Protein AF-A0A7J6NXA2-F1 (afdb_monomer)

Secondary structure (DSSP, 8-state):
--HHHHHHHHHHHHHHHHHHHHHHHHHHHS---EEEEEETTEEEEEETTSBHHHHHHHTT-----SSSSSSS-TTEEEETTEEEETTTPBP-TTEEEE---GGGGTHHHHTTSTT-TTS-----------------PPP---S------------TTSHHHHHHHHHHHHHHHTS------------HHHHHHHHHHHHHHHHHTTS--

Sequence (209 aa):
MSSSETAMRLRIALLKHPKRLALKAKLAATPPKMVSIQINNNKYEEPANQTILQVAHKHGVRIPHNCRAGICWACEANVNGKPTQTCYTPIEDGMYVVEKAREMMHWRQHTVTMVFDKLPSRGSRQHVRWLLQPVRYYWQKPGKEVIKPRWIVLYPNYHTQMGKALATWKKIRRRTPWDGYSERSVNRRDASRKWHAMIIAKGKQKSGG

pLDDT: mean 70.8, std 24.42, range [28.83, 97.75]

Nearest PDB structures (foldseek):
  4wz7-assembly1_A  TM=5.403E-01  e=9.758E-01  Yarrowia lipolytica
  4v3p-assembly1_SC  TM=2.946E-01  e=2.080E+00  Triticum aestivum
  4v6i-assembly1_AC  TM=3.377E-01  e=3.037E+00  Saccharomyces cerevisiae

Foldseek 3Di:
DDPLVVVLVVQLVPCLVVLVVVLQVVLVPQPFDWAWEAEQNDIDTGTQSDFQCVVCVVVVNDQDDDSLRPRLLSNWWQWPNRTDRRSRDTDDHPIYTYGDDDPCPVVSVPPSPVVPPPDDDDDDDDDDDDDDDDDDDDDDDPDDDDDDDDDDDDDPDPPPVVVVVVVVVVVVVVPDDPPDDDDDDPDVVVVVVVVVVVVVVVVVVVPPD

InterPro domains:
  IPR001041 2Fe-2S ferredoxin-type iron-sulfur binding domain [PS51085] (33-103)
  IPR001041 2Fe-2S ferredoxin-type iron-sulfur binding domain [cd00207] (35-97)
  IPR036010 2Fe-2S ferredoxin-like superfamily [SSF54292] (34-122)

Solvent-accessible surface area (backbone atoms only — not comparable to full-atom values): 13347 Å² total; 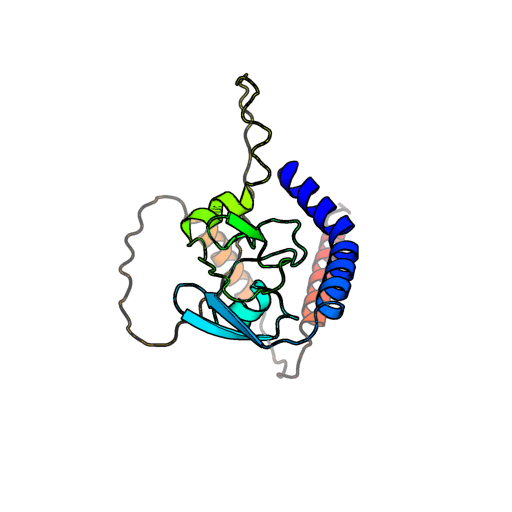per-residue (Å²): 132,56,75,56,56,55,52,51,52,52,50,45,67,69,46,37,61,62,40,40,53,53,47,50,52,51,35,68,70,39,69,82,40,81,27,45,34,29,51,74,87,44,79,45,80,44,54,30,48,37,33,44,42,58,54,33,51,74,73,69,45,84,74,55,67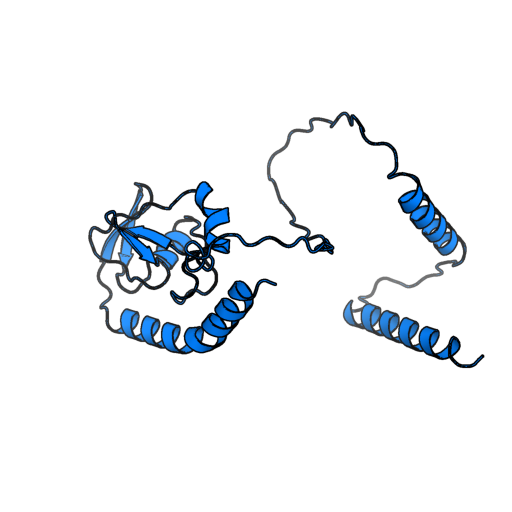,78,69,68,34,65,72,66,60,45,32,50,26,31,42,77,86,39,84,36,46,26,47,62,39,62,46,53,68,76,40,41,35,40,73,70,60,78,83,50,61,66,50,56,78,43,79,69,57,84,82,60,90,84,63,85,92,75,88,78,94,74,90,79,85,80,82,85,75,88,82,86,78,88,82,87,80,86,84,90,81,92,76,82,83,81,84,82,87,85,75,97,78,71,66,70,62,57,50,54,54,54,54,51,52,56,56,57,62,75,74,55,88,84,78,83,80,81,96,67,86,76,54,70,67,57,61,51,51,56,52,53,52,54,54,55,57,59,55,62,70,72,76,77,122

Radius of gyration: 27.09 Å; Cα contacts (8 Å, |Δi|>4): 172; chains: 1; bounding box: 53×55×66 Å

Structure (mmCIF, N/CA/C/O backbone):
data_AF-A0A7J6NXA2-F1
#
_entry.id   AF-A0A7J6NXA2-F1
#
loop_
_atom_site.group_PDB
_atom_site.id
_atom_site.type_symbol
_atom_site.label_atom_id
_atom_site.label_alt_id
_atom_site.label_comp_id
_atom_site.label_asym_id
_atom_site.label_entity_id
_atom_site.label_seq_id
_atom_site.pdbx_PDB_ins_code
_atom_site.Cartn_x
_atom_site.Cartn_y
_atom_site.Cartn_z
_atom_site.occupancy
_atom_site.B_iso_or_equiv
_atom_site.auth_seq_id
_atom_site.auth_comp_id
_atom_site.auth_asym_id
_atom_site.auth_atom_id
_atom_site.pdbx_PDB_model_num
ATOM 1 N N . MET A 1 1 ? 17.973 -7.851 -20.917 1.00 60.06 1 MET A N 1
ATOM 2 C CA . MET A 1 1 ? 17.603 -7.430 -19.552 1.00 60.06 1 MET A CA 1
ATOM 3 C C . MET A 1 1 ? 18.665 -6.471 -19.079 1.00 60.06 1 MET A C 1
ATOM 5 O O . MET A 1 1 ? 19.839 -6.785 -19.254 1.00 60.06 1 MET A O 1
ATOM 9 N N . SER A 1 2 ? 18.283 -5.312 -18.554 1.00 80.44 2 SER A N 1
ATOM 10 C CA . SER A 1 2 ? 19.267 -4.399 -17.968 1.00 80.44 2 SER A CA 1
ATOM 11 C C . SER A 1 2 ? 19.801 -4.976 -16.650 1.00 80.44 2 SER A C 1
ATOM 13 O O . SER A 1 2 ? 19.131 -5.768 -15.980 1.00 80.44 2 SER A O 1
ATOM 15 N N . SER A 1 3 ? 21.004 -4.569 -16.246 1.00 81.44 3 SER A N 1
ATOM 16 C CA . SER A 1 3 ? 21.570 -4.911 -14.930 1.00 81.44 3 SER A CA 1
ATOM 17 C C . SER A 1 3 ? 20.626 -4.522 -13.780 1.00 81.44 3 SER A C 1
ATOM 19 O O . SER A 1 3 ? 20.474 -5.267 -12.809 1.00 81.44 3 SER A O 1
ATOM 21 N N . SER A 1 4 ? 19.913 -3.405 -13.936 1.00 80.31 4 SER A N 1
ATOM 22 C CA . SER A 1 4 ? 18.919 -2.899 -12.989 1.00 80.31 4 SER A CA 1
ATOM 23 C C . SER A 1 4 ? 17.680 -3.795 -12.844 1.00 80.31 4 SER A C 1
ATOM 25 O O . SER A 1 4 ? 17.203 -4.013 -11.727 1.00 80.31 4 SER A O 1
ATOM 27 N N . GLU A 1 5 ? 17.176 -4.378 -13.934 1.00 81.69 5 GLU A N 1
ATOM 28 C CA . GLU A 1 5 ? 16.044 -5.313 -13.892 1.00 81.69 5 GLU A CA 1
ATOM 29 C C . GLU A 1 5 ? 16.395 -6.598 -13.135 1.00 81.69 5 GLU A C 1
ATOM 31 O O . GLU A 1 5 ? 15.599 -7.085 -12.325 1.00 81.69 5 GLU A O 1
ATOM 36 N N . THR A 1 6 ? 17.590 -7.144 -13.376 1.00 87.62 6 THR A N 1
ATOM 37 C CA . THR A 1 6 ? 18.071 -8.358 -12.703 1.00 87.62 6 THR A CA 1
ATOM 38 C C . THR A 1 6 ? 18.224 -8.124 -11.202 1.00 87.62 6 THR A C 1
ATOM 40 O O . THR A 1 6 ? 17.721 -8.920 -10.407 1.00 87.62 6 THR A O 1
ATOM 43 N N . ALA A 1 7 ? 18.816 -6.993 -10.802 1.00 88.38 7 ALA A N 1
ATOM 44 C CA . ALA A 1 7 ? 18.948 -6.616 -9.397 1.00 88.38 7 ALA A CA 1
ATOM 45 C C . ALA A 1 7 ? 17.581 -6.475 -8.701 1.00 88.38 7 ALA A C 1
ATOM 47 O O . ALA A 1 7 ? 17.385 -6.993 -7.600 1.00 88.38 7 ALA A O 1
ATOM 48 N N . MET A 1 8 ? 16.596 -5.845 -9.353 1.00 85.31 8 MET A N 1
ATOM 49 C CA . MET A 1 8 ? 15.245 -5.718 -8.797 1.00 85.31 8 MET A CA 1
ATOM 50 C C . MET A 1 8 ? 14.547 -7.079 -8.668 1.00 85.31 8 MET A C 1
ATOM 52 O O . MET A 1 8 ? 13.898 -7.340 -7.654 1.00 85.31 8 MET A O 1
ATOM 56 N N . ARG A 1 9 ? 14.696 -7.980 -9.649 1.00 87.19 9 ARG A N 1
ATOM 57 C CA . ARG A 1 9 ? 14.148 -9.346 -9.560 1.00 87.19 9 ARG A CA 1
ATOM 58 C C . ARG A 1 9 ? 14.748 -10.124 -8.394 1.00 87.19 9 ARG A C 1
ATOM 60 O O . ARG A 1 9 ? 13.989 -10.736 -7.647 1.00 87.19 9 ARG A O 1
ATOM 67 N N . LEU A 1 10 ? 16.065 -10.049 -8.202 1.00 91.88 10 LEU A N 1
ATOM 68 C CA . LEU A 1 10 ? 16.744 -10.666 -7.060 1.00 91.88 10 LEU A CA 1
ATOM 69 C C . LEU A 1 10 ? 16.261 -10.067 -5.735 1.00 91.88 10 LEU A C 1
ATOM 71 O O . LEU A 1 10 ? 15.890 -10.804 -4.824 1.00 91.88 10 LEU A O 1
ATOM 75 N N . ARG A 1 11 ? 16.147 -8.737 -5.646 1.00 89.88 11 ARG A N 1
ATOM 76 C CA . ARG A 1 11 ? 15.623 -8.055 -4.453 1.00 89.88 11 ARG A CA 1
ATOM 77 C C . ARG A 1 11 ? 14.193 -8.483 -4.127 1.00 89.88 11 ARG A C 1
ATOM 79 O O . ARG A 1 11 ? 13.870 -8.706 -2.962 1.00 89.88 11 ARG A O 1
ATOM 86 N N . ILE A 1 12 ? 13.333 -8.612 -5.138 1.00 91.25 12 ILE A N 1
ATOM 87 C CA . ILE A 1 12 ? 11.973 -9.129 -4.964 1.00 91.25 12 ILE A CA 1
ATOM 88 C C . ILE A 1 12 ? 12.020 -10.589 -4.509 1.00 91.25 12 ILE A C 1
ATOM 90 O O . ILE A 1 12 ? 11.313 -10.927 -3.569 1.00 91.25 12 ILE A O 1
ATOM 94 N N . ALA A 1 13 ? 12.836 -11.444 -5.126 1.00 92.25 13 ALA A N 1
ATOM 95 C CA . ALA A 1 13 ? 12.934 -12.853 -4.750 1.00 92.25 13 ALA A CA 1
ATOM 96 C C . ALA A 1 13 ? 13.340 -13.027 -3.276 1.00 92.25 13 ALA A C 1
ATOM 98 O O . ALA A 1 13 ? 12.686 -13.773 -2.551 1.00 92.25 13 ALA A O 1
ATOM 99 N N . LEU A 1 14 ? 14.342 -12.270 -2.819 1.00 94.38 14 LEU A N 1
ATOM 100 C CA . LEU A 1 14 ? 14.878 -12.360 -1.460 1.00 94.38 14 LEU A CA 1
ATOM 101 C C . LEU A 1 14 ? 13.962 -11.717 -0.408 1.00 94.38 14 LEU A C 1
ATOM 103 O O . LEU A 1 14 ? 13.705 -12.300 0.641 1.00 94.38 14 LEU A O 1
ATOM 107 N N . LEU A 1 15 ? 13.438 -10.515 -0.669 1.00 94.12 15 LEU A N 1
ATOM 108 C CA . LEU A 1 15 ? 12.766 -9.719 0.368 1.00 94.12 15 LEU A CA 1
ATOM 109 C C . LEU A 1 15 ? 11.240 -9.870 0.391 1.00 94.12 15 LEU A C 1
ATOM 111 O O . LEU A 1 15 ? 10.589 -9.416 1.334 1.00 94.12 15 LEU A O 1
ATOM 115 N N . LYS A 1 16 ? 10.628 -10.480 -0.630 1.00 92.75 16 LYS A N 1
ATOM 116 C CA . LYS A 1 16 ? 9.160 -10.555 -0.745 1.00 92.75 16 LYS A CA 1
ATOM 117 C C . LYS A 1 16 ? 8.518 -11.331 0.397 1.00 92.75 16 LYS A C 1
ATOM 119 O O . LYS A 1 16 ? 7.512 -10.872 0.930 1.00 92.75 16 LYS A O 1
ATOM 124 N N . HIS A 1 17 ? 9.063 -12.489 0.760 1.00 94.44 17 HIS A N 1
ATOM 125 C CA . HIS A 1 17 ? 8.529 -13.301 1.855 1.00 94.44 17 HIS A CA 1
ATOM 126 C C . HIS A 1 17 ? 8.633 -12.609 3.221 1.00 94.44 17 HIS A C 1
ATOM 128 O O . HIS A 1 17 ? 7.579 -12.412 3.833 1.00 94.44 17 HIS A O 1
ATOM 134 N N . PRO A 1 18 ? 9.817 -12.156 3.679 1.00 96.44 18 PRO A N 1
ATOM 135 C CA . PRO A 1 18 ? 9.928 -11.520 4.991 1.00 96.44 18 PRO A CA 1
ATOM 136 C C . PRO A 1 18 ? 9.083 -10.244 5.086 1.00 96.44 18 PRO A C 1
ATOM 138 O O . PRO A 1 18 ? 8.369 -10.052 6.068 1.00 96.44 18 PRO A O 1
ATOM 141 N N . LYS A 1 19 ? 9.040 -9.412 4.033 1.00 95.31 19 LYS A N 1
ATOM 142 C CA . LYS A 1 19 ? 8.179 -8.218 4.038 1.00 95.31 19 LYS A CA 1
ATOM 143 C C . LYS A 1 19 ? 6.688 -8.543 4.096 1.00 95.31 19 LYS A C 1
ATOM 145 O O . LYS A 1 19 ? 5.939 -7.801 4.723 1.00 95.31 19 LYS A O 1
ATOM 150 N N . ARG A 1 20 ? 6.238 -9.630 3.462 1.00 95.00 20 ARG A N 1
ATOM 151 C CA . ARG A 1 20 ? 4.835 -10.065 3.546 1.00 95.00 20 ARG A CA 1
ATOM 152 C C . ARG A 1 20 ? 4.473 -10.569 4.934 1.00 95.00 20 ARG A C 1
ATOM 154 O O . ARG A 1 20 ? 3.372 -10.286 5.386 1.00 95.00 20 ARG A O 1
ATOM 161 N N . LEU A 1 21 ? 5.378 -11.286 5.597 1.00 96.75 21 LEU A N 1
ATOM 162 C CA . LEU A 1 21 ? 5.178 -11.701 6.985 1.00 96.75 21 LEU A CA 1
ATOM 163 C C . LEU A 1 21 ? 5.092 -10.480 7.905 1.00 96.75 21 LEU A C 1
ATOM 165 O O . LEU A 1 21 ? 4.134 -10.364 8.660 1.00 96.75 21 LEU A O 1
ATOM 169 N N . ALA A 1 22 ? 6.004 -9.517 7.748 1.00 96.00 22 ALA A N 1
ATOM 170 C CA . ALA A 1 22 ? 5.960 -8.261 8.492 1.00 96.00 22 ALA A CA 1
ATOM 171 C C . ALA A 1 22 ? 4.667 -7.467 8.232 1.00 96.00 22 ALA A C 1
ATOM 173 O O . ALA A 1 22 ? 4.088 -6.919 9.163 1.00 96.00 22 ALA A O 1
ATOM 174 N N . LEU A 1 23 ? 4.184 -7.416 6.984 1.00 95.88 23 LEU A N 1
ATOM 175 C CA . LEU A 1 23 ? 2.907 -6.773 6.659 1.00 95.88 23 LEU A CA 1
ATOM 176 C C . LEU A 1 23 ? 1.735 -7.484 7.339 1.00 95.88 23 LEU A C 1
ATOM 178 O O . LEU A 1 23 ? 0.896 -6.826 7.936 1.00 95.88 23 LEU A O 1
ATOM 182 N N . LYS A 1 24 ? 1.685 -8.819 7.277 1.00 96.19 24 LYS A N 1
ATOM 183 C CA . LYS A 1 24 ? 0.644 -9.598 7.958 1.00 96.19 24 LYS A CA 1
ATOM 184 C C . LYS A 1 24 ? 0.650 -9.348 9.464 1.00 96.19 24 LYS A C 1
ATOM 186 O O . LYS A 1 24 ? -0.414 -9.137 10.026 1.00 96.19 24 LYS A O 1
ATOM 191 N N . ALA A 1 25 ? 1.828 -9.323 10.087 1.00 96.62 25 ALA A N 1
ATOM 192 C CA . ALA A 1 25 ? 1.967 -9.018 11.508 1.00 96.62 25 ALA A CA 1
ATOM 193 C C . ALA A 1 25 ? 1.468 -7.601 11.836 1.00 96.62 25 ALA A C 1
ATOM 195 O O . ALA A 1 25 ? 0.726 -7.428 12.794 1.00 96.62 25 ALA A O 1
ATOM 196 N N . LYS A 1 26 ? 1.796 -6.603 11.002 1.00 95.19 26 LYS A N 1
ATOM 197 C CA . LYS A 1 26 ? 1.284 -5.231 11.149 1.00 95.19 26 LYS A CA 1
ATOM 198 C C . LYS A 1 26 ? -0.239 -5.167 11.063 1.00 95.19 26 LYS A C 1
ATOM 200 O O . LYS A 1 26 ? -0.860 -4.591 11.941 1.00 95.19 26 LYS A O 1
ATOM 205 N N . LEU A 1 27 ? -0.832 -5.791 10.045 1.00 95.25 27 LEU A N 1
ATOM 206 C CA . LEU A 1 27 ? -2.288 -5.803 9.868 1.00 95.25 27 LEU A CA 1
ATOM 207 C C . LEU A 1 27 ? -3.008 -6.573 10.983 1.00 95.25 27 LEU A C 1
ATOM 209 O O . LEU A 1 27 ? -4.125 -6.216 11.328 1.00 95.25 27 LEU A O 1
ATOM 213 N N . ALA A 1 28 ? -2.380 -7.612 11.542 1.00 95.69 28 ALA A N 1
ATOM 214 C CA . ALA A 1 28 ? -2.915 -8.350 12.684 1.00 95.69 28 ALA A CA 1
ATOM 215 C C . ALA A 1 28 ? -2.822 -7.557 13.997 1.00 95.69 28 ALA A C 1
ATOM 217 O O . ALA A 1 28 ? -3.676 -7.714 14.861 1.00 95.69 28 ALA A O 1
ATOM 218 N N . ALA A 1 29 ? -1.798 -6.711 14.147 1.00 95.75 29 ALA A N 1
ATOM 219 C CA . ALA A 1 29 ? -1.637 -5.845 15.311 1.00 95.75 29 ALA A CA 1
ATOM 220 C C . ALA A 1 29 ? -2.622 -4.663 15.311 1.00 95.75 29 ALA A C 1
ATOM 222 O O . ALA A 1 29 ? -2.969 -4.153 16.373 1.00 95.75 29 ALA A O 1
ATOM 223 N N . THR A 1 30 ? -3.074 -4.214 14.137 1.00 93.56 30 THR A N 1
ATOM 224 C CA . THR A 1 30 ? -4.059 -3.136 14.020 1.00 93.56 30 THR A CA 1
ATOM 225 C C . THR A 1 30 ? -5.468 -3.666 14.322 1.00 93.56 30 THR A C 1
ATOM 227 O O . THR A 1 30 ? -5.952 -4.538 13.596 1.00 93.56 30 THR A O 1
ATOM 230 N N . PRO A 1 31 ? -6.166 -3.149 15.353 1.00 91.75 31 PRO A N 1
ATOM 231 C CA . PRO A 1 31 ? -7.526 -3.581 15.648 1.00 91.75 31 PRO A CA 1
ATOM 232 C C . PRO A 1 31 ? -8.472 -3.209 14.493 1.00 91.75 31 PRO A C 1
ATOM 234 O O . PRO A 1 31 ? -8.283 -2.173 13.846 1.00 91.75 31 PRO A O 1
ATOM 237 N N . PRO A 1 32 ? -9.508 -4.022 14.221 1.00 91.81 32 PRO A N 1
ATOM 238 C CA . PRO A 1 32 ? -10.489 -3.728 13.186 1.00 91.81 32 PRO A CA 1
ATOM 239 C C . PRO A 1 32 ? -11.379 -2.559 13.630 1.00 91.81 32 PRO A C 1
ATOM 241 O O . PRO A 1 32 ? -12.439 -2.747 14.218 1.00 91.81 32 PRO A O 1
ATOM 244 N N . LYS A 1 33 ? -10.931 -1.333 13.359 1.00 95.81 33 LYS A N 1
ATOM 245 C CA . LYS A 1 33 ? -11.722 -0.107 13.493 1.00 95.81 33 LYS A CA 1
ATOM 246 C C . LYS A 1 33 ? -12.213 0.313 12.111 1.00 95.81 33 LYS A C 1
ATOM 248 O O . LYS A 1 33 ? -11.439 0.259 11.157 1.00 95.81 33 LYS A O 1
ATOM 253 N N . MET A 1 34 ? -13.471 0.733 12.006 1.00 97.25 34 MET A N 1
ATOM 254 C CA . MET A 1 34 ? -13.986 1.367 10.790 1.00 97.25 34 MET A CA 1
ATOM 255 C C . MET A 1 34 ? -13.324 2.735 10.620 1.00 97.25 34 MET A C 1
ATOM 257 O O . MET A 1 34 ? -13.307 3.535 11.556 1.00 97.25 34 MET A O 1
ATOM 261 N N . VAL A 1 35 ? -12.749 2.975 9.448 1.00 97.50 35 VAL A N 1
ATOM 262 C CA . VAL A 1 35 ? -12.039 4.210 9.112 1.00 97.50 35 VAL A CA 1
ATOM 263 C C . VAL A 1 35 ? -12.521 4.759 7.783 1.00 97.50 35 VAL A C 1
ATOM 265 O O . VAL A 1 35 ? -12.821 4.011 6.848 1.00 97.50 35 VAL A O 1
ATOM 268 N N . SER A 1 36 ? -12.590 6.086 7.720 1.00 97.44 36 SER A N 1
ATOM 269 C CA . SER A 1 36 ? -12.988 6.815 6.526 1.00 97.44 36 SER A CA 1
ATOM 270 C C . SER A 1 36 ? -11.761 7.095 5.655 1.00 97.44 36 SER A C 1
ATOM 272 O O . SER A 1 36 ? -10.771 7.672 6.105 1.00 97.44 36 SER A O 1
ATOM 274 N N . ILE A 1 37 ? -11.807 6.673 4.393 1.00 97.50 37 ILE A N 1
ATOM 275 C CA . ILE A 1 37 ? -10.745 6.898 3.406 1.00 97.50 37 ILE A CA 1
ATOM 276 C C . ILE A 1 37 ? -11.331 7.507 2.137 1.00 97.50 37 ILE A C 1
ATOM 278 O O . ILE A 1 37 ? -12.416 7.143 1.689 1.00 97.50 37 ILE A O 1
ATOM 282 N N . GLN A 1 38 ? -10.599 8.433 1.526 1.00 97.69 38 GLN A N 1
ATOM 283 C CA . GLN A 1 38 ? -10.949 9.024 0.241 1.00 97.69 38 GLN A CA 1
ATOM 284 C C . GLN A 1 38 ? -9.979 8.553 -0.840 1.00 97.69 38 GLN A C 1
ATOM 286 O O . GLN A 1 38 ? -8.774 8.743 -0.705 1.00 97.69 38 GLN A O 1
ATOM 291 N N . ILE A 1 39 ? -10.485 7.961 -1.924 1.00 96.81 39 ILE A N 1
ATOM 292 C CA . ILE A 1 39 ? -9.679 7.540 -3.081 1.00 96.81 39 ILE A CA 1
ATOM 293 C C . ILE A 1 39 ? -10.240 8.211 -4.333 1.00 96.81 39 ILE A C 1
ATOM 295 O O . ILE A 1 39 ? -11.388 7.965 -4.700 1.00 96.81 39 ILE A O 1
ATOM 299 N N . ASN A 1 40 ? -9.432 9.038 -5.005 1.00 94.06 40 ASN A N 1
ATOM 300 C CA . ASN A 1 40 ? -9.830 9.775 -6.214 1.00 94.06 40 ASN A CA 1
ATOM 301 C C . ASN A 1 40 ? -11.156 10.552 -6.029 1.00 94.06 40 ASN A C 1
ATOM 303 O O . ASN A 1 40 ? -12.032 10.493 -6.888 1.00 94.06 40 ASN A O 1
ATOM 307 N N . ASN A 1 41 ? -11.305 11.248 -4.894 1.00 95.38 41 ASN A N 1
ATOM 308 C CA . ASN A 1 41 ? -12.501 11.997 -4.456 1.00 95.38 41 ASN A CA 1
ATOM 309 C C . ASN A 1 41 ? -13.720 11.165 -4.022 1.00 95.38 41 ASN A C 1
ATOM 311 O O . ASN A 1 41 ? -14.695 11.738 -3.542 1.00 95.38 41 ASN A O 1
ATOM 315 N N . ASN A 1 42 ? -13.667 9.837 -4.112 1.00 96.44 42 ASN A N 1
ATOM 316 C CA . ASN A 1 42 ? -14.731 8.975 -3.602 1.00 96.44 42 ASN A CA 1
ATOM 317 C C . ASN A 1 42 ? -14.443 8.585 -2.148 1.00 96.44 42 ASN A C 1
ATOM 319 O O . ASN A 1 42 ? -13.338 8.136 -1.838 1.00 96.44 42 ASN A O 1
ATOM 323 N N . LYS A 1 43 ? -15.430 8.769 -1.266 1.00 97.62 43 LYS A N 1
ATOM 324 C CA . LYS A 1 43 ? -15.367 8.393 0.155 1.00 97.62 43 LYS A CA 1
ATOM 325 C C . LYS A 1 43 ? -15.769 6.929 0.331 1.00 97.62 43 LYS A C 1
ATOM 327 O O . LYS A 1 43 ? -16.782 6.505 -0.216 1.00 97.62 43 LYS A O 1
ATOM 332 N N . TYR A 1 44 ? -14.998 6.196 1.127 1.00 97.56 44 TYR A N 1
ATOM 333 C CA . TYR A 1 44 ? -15.247 4.804 1.484 1.00 97.56 44 TYR A CA 1
ATOM 334 C C . TYR A 1 44 ? -15.041 4.598 2.983 1.00 97.56 44 TYR A C 1
ATOM 336 O O . TYR A 1 44 ? -14.177 5.231 3.591 1.00 97.56 44 TYR A O 1
ATOM 344 N N . GLU A 1 45 ? -15.806 3.674 3.554 1.00 97.38 45 GLU A N 1
ATOM 345 C CA . GLU A 1 45 ? -15.668 3.236 4.940 1.00 97.38 45 GLU A CA 1
ATOM 346 C C . GLU A 1 45 ? -15.263 1.766 4.951 1.00 97.38 45 GLU A C 1
ATOM 348 O O . GLU A 1 45 ? -15.968 0.900 4.433 1.00 97.38 45 GLU A O 1
ATOM 353 N N . GLU A 1 46 ? -14.085 1.483 5.495 1.00 97.19 46 GLU A N 1
ATOM 354 C CA . GLU A 1 46 ? -13.483 0.151 5.482 1.00 97.19 46 GLU A CA 1
ATOM 355 C C . GLU A 1 46 ? -12.739 -0.099 6.798 1.00 97.19 46 GLU A C 1
ATOM 357 O O . GLU A 1 46 ? -12.418 0.845 7.524 1.00 97.19 46 GLU A O 1
ATOM 362 N N . PRO A 1 47 ? -12.445 -1.360 7.144 1.00 97.00 47 PRO A N 1
ATOM 363 C CA . PRO A 1 47 ? -11.692 -1.659 8.350 1.00 97.00 47 PRO A CA 1
ATOM 364 C C . PRO A 1 47 ? -10.199 -1.311 8.192 1.00 97.00 47 PRO A C 1
ATOM 366 O O . PRO A 1 47 ? -9.581 -1.572 7.156 1.00 97.00 47 PRO A O 1
ATOM 369 N N . ALA A 1 48 ? -9.590 -0.795 9.263 1.00 97.00 48 ALA A N 1
ATOM 370 C CA . ALA A 1 48 ? -8.182 -0.375 9.311 1.00 97.00 48 ALA A CA 1
ATOM 371 C C . ALA A 1 48 ? -7.168 -1.522 9.107 1.00 97.00 48 ALA A C 1
ATOM 373 O O . ALA A 1 48 ? -5.995 -1.288 8.820 1.00 97.00 48 ALA A O 1
ATOM 374 N N . ASN A 1 49 ? -7.606 -2.780 9.210 1.00 96.56 49 ASN A N 1
ATOM 375 C CA . ASN A 1 49 ? -6.774 -3.977 9.037 1.00 96.56 49 ASN A CA 1
ATOM 376 C C . ASN A 1 49 ? -6.495 -4.342 7.562 1.00 96.56 49 ASN A C 1
ATOM 378 O O . ASN A 1 49 ? -6.091 -5.468 7.256 1.00 96.56 49 ASN A O 1
ATOM 382 N N . GLN A 1 50 ? -6.701 -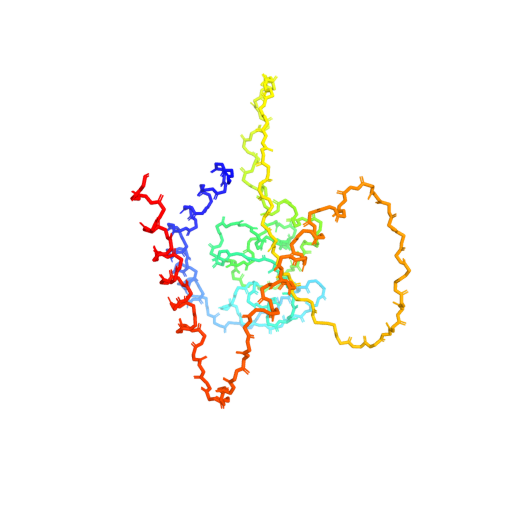3.403 6.638 1.00 96.88 50 GLN A N 1
ATOM 383 C CA . GLN A 1 50 ? -6.448 -3.569 5.210 1.00 96.88 50 GLN A CA 1
ATOM 384 C C . GLN A 1 50 ? -5.456 -2.527 4.696 1.00 96.88 50 GLN A C 1
ATOM 386 O O . GLN A 1 50 ? -5.270 -1.453 5.260 1.00 96.88 50 GLN A O 1
ATOM 391 N N . THR A 1 51 ? -4.800 -2.859 3.587 1.00 97.75 51 THR A N 1
ATOM 392 C CA . THR A 1 51 ? -3.929 -1.923 2.865 1.00 97.75 51 THR A CA 1
ATOM 393 C C . THR A 1 51 ? -4.719 -1.072 1.881 1.00 97.75 51 THR A C 1
ATOM 395 O O . THR A 1 51 ? -5.729 -1.516 1.329 1.00 97.75 51 THR A O 1
ATOM 398 N N . ILE A 1 52 ? -4.186 0.108 1.560 1.00 97.25 52 ILE A N 1
ATOM 399 C CA . ILE A 1 52 ? -4.760 1.015 0.552 1.00 97.25 52 ILE A CA 1
ATOM 400 C C . ILE A 1 52 ? -4.970 0.287 -0.788 1.00 97.25 52 ILE A C 1
ATOM 402 O O . ILE A 1 52 ? -6.003 0.448 -1.434 1.00 97.25 52 ILE A O 1
ATOM 406 N N . LEU A 1 53 ? -4.017 -0.565 -1.197 1.00 97.06 53 LEU A N 1
ATOM 407 C CA . LEU A 1 53 ? -4.132 -1.345 -2.433 1.00 97.06 53 LEU A CA 1
ATOM 408 C C . LEU A 1 53 ? -5.335 -2.303 -2.412 1.00 97.06 53 LEU A C 1
ATOM 410 O O . LEU A 1 53 ? -5.989 -2.473 -3.438 1.00 97.06 53 LEU A O 1
ATOM 414 N N . GLN A 1 54 ? -5.616 -2.956 -1.281 1.00 97.06 54 GLN A N 1
ATOM 415 C CA . GLN A 1 54 ? -6.735 -3.901 -1.174 1.00 97.06 54 GLN A CA 1
ATOM 416 C C . GLN A 1 54 ? -8.079 -3.186 -1.297 1.00 97.06 54 GLN A C 1
ATOM 418 O O . GLN A 1 54 ? -8.925 -3.632 -2.071 1.00 97.06 54 GLN A O 1
ATOM 423 N N . VAL A 1 55 ? -8.239 -2.054 -0.611 1.00 97.44 55 VAL A N 1
ATOM 424 C CA . VAL A 1 55 ? -9.470 -1.256 -0.672 1.00 97.44 55 VAL A CA 1
ATOM 425 C C . VAL A 1 55 ? -9.675 -0.648 -2.055 1.00 97.44 55 VAL A C 1
ATOM 427 O O . VAL A 1 55 ? -10.765 -0.759 -2.610 1.00 97.44 55 VAL A O 1
ATOM 430 N N . ALA A 1 56 ? -8.619 -0.121 -2.680 1.00 96.38 56 ALA A N 1
ATOM 431 C CA . ALA A 1 56 ? -8.689 0.354 -4.060 1.00 96.38 56 ALA A CA 1
ATOM 432 C C . ALA A 1 56 ? -9.191 -0.746 -5.015 1.00 96.38 56 ALA A C 1
ATOM 434 O O . ALA A 1 56 ? -10.113 -0.527 -5.796 1.00 96.38 56 ALA A O 1
ATOM 435 N N . HIS A 1 57 ? -8.641 -1.958 -4.897 1.00 95.62 57 HIS A N 1
ATOM 436 C CA . HIS A 1 57 ? -9.059 -3.105 -5.701 1.00 95.62 57 HIS A CA 1
ATOM 437 C C . HIS A 1 57 ? -10.510 -3.532 -5.451 1.00 95.62 57 HIS A C 1
ATOM 439 O O . HIS A 1 57 ? -11.192 -3.909 -6.405 1.00 95.62 57 HIS A O 1
ATOM 445 N N . LYS A 1 58 ? -10.973 -3.479 -4.196 1.00 97.25 58 LYS A N 1
ATOM 446 C CA . LYS A 1 58 ? -12.354 -3.801 -3.810 1.00 97.25 58 LYS A CA 1
ATOM 447 C C . LYS A 1 58 ? -13.359 -2.857 -4.480 1.00 97.25 58 LYS A C 1
ATOM 449 O O . LYS A 1 58 ? -14.384 -3.320 -4.963 1.00 97.25 58 LYS A O 1
ATOM 454 N N . HIS A 1 59 ? -13.011 -1.574 -4.596 1.00 96.50 59 HIS A N 1
ATOM 455 C CA . HIS A 1 59 ? -13.842 -0.526 -5.209 1.00 96.50 59 HIS A CA 1
ATOM 456 C C . HIS A 1 59 ? -13.545 -0.279 -6.699 1.00 96.50 59 HIS A C 1
ATOM 458 O O . HIS A 1 59 ? -13.946 0.731 -7.268 1.00 96.50 59 HIS A O 1
ATOM 464 N N . GLY A 1 60 ? -12.824 -1.190 -7.362 1.00 94.94 60 GLY A N 1
ATOM 465 C CA . GLY A 1 60 ? -12.570 -1.121 -8.807 1.00 94.94 60 GLY A CA 1
ATOM 466 C C . GLY A 1 60 ? -11.501 -0.110 -9.249 1.00 94.94 60 GLY A C 1
ATOM 467 O O . GLY A 1 60 ? -11.244 0.010 -10.450 1.00 94.94 60 GLY A O 1
ATOM 468 N N . VAL A 1 61 ? -10.824 0.565 -8.316 1.00 93.69 61 VAL A N 1
ATOM 469 C CA . VAL A 1 61 ? -9.697 1.465 -8.595 1.00 93.69 61 VAL A CA 1
ATOM 470 C C . VAL A 1 61 ? -8.440 0.637 -8.876 1.00 93.69 61 VAL A C 1
ATOM 472 O O . VAL A 1 61 ? -7.960 -0.138 -8.045 1.00 93.69 61 VAL A O 1
ATOM 475 N N . ARG A 1 62 ? -7.890 0.776 -10.086 1.00 91.31 62 ARG A N 1
ATOM 476 C CA . ARG A 1 62 ? -6.813 -0.090 -10.590 1.00 91.31 62 ARG A CA 1
ATOM 477 C C . ARG A 1 62 ? -5.428 0.505 -10.370 1.00 91.31 62 ARG A C 1
ATOM 479 O O . ARG A 1 62 ? -4.767 0.913 -11.320 1.00 91.31 62 ARG A O 1
ATOM 486 N N . ILE A 1 63 ? -4.928 0.396 -9.144 1.00 92.44 63 ILE A N 1
ATOM 487 C CA . ILE A 1 63 ? -3.545 0.770 -8.839 1.00 92.44 63 ILE A CA 1
ATOM 488 C C . ILE A 1 63 ? -2.580 -0.307 -9.376 1.00 92.44 63 ILE A C 1
ATOM 490 O O . ILE A 1 63 ? -2.649 -1.479 -8.971 1.00 92.44 63 ILE A O 1
ATOM 494 N N . PRO A 1 64 ? -1.643 0.045 -10.274 1.00 91.12 64 PRO A N 1
ATOM 495 C CA . PRO A 1 64 ? -0.701 -0.921 -10.817 1.00 91.12 64 PRO A CA 1
ATOM 496 C C . PRO A 1 64 ? 0.240 -1.424 -9.724 1.00 91.12 64 PRO A C 1
ATOM 498 O O . PRO A 1 64 ? 0.757 -0.673 -8.905 1.00 91.12 64 PRO A O 1
ATOM 501 N N . HIS A 1 65 ? 0.490 -2.728 -9.703 1.00 91.88 65 HIS A N 1
ATOM 502 C CA . HIS A 1 65 ? 1.337 -3.352 -8.696 1.00 91.88 65 HIS A CA 1
ATOM 503 C C . HIS A 1 65 ? 2.023 -4.592 -9.269 1.00 91.88 65 HIS A C 1
ATOM 505 O O . HIS A 1 65 ? 1.527 -5.218 -10.201 1.00 91.88 65 HIS A O 1
ATOM 511 N N . ASN A 1 66 ? 3.163 -4.971 -8.686 1.00 90.44 66 ASN A N 1
ATOM 512 C CA . ASN A 1 66 ? 3.893 -6.182 -9.073 1.00 90.44 66 ASN A CA 1
ATOM 513 C C . ASN A 1 66 ? 4.210 -7.054 -7.843 1.00 90.44 66 ASN A C 1
ATOM 515 O O . ASN A 1 66 ? 3.637 -8.125 -7.657 1.00 90.44 66 ASN A O 1
ATOM 519 N N . CYS A 1 67 ? 5.050 -6.570 -6.919 1.00 90.62 67 CYS A N 1
ATOM 520 C CA . CYS A 1 67 ? 5.517 -7.402 -5.798 1.00 90.62 67 CYS A CA 1
ATOM 521 C C . CYS A 1 67 ? 4.483 -7.628 -4.669 1.00 90.62 67 CYS A C 1
ATOM 523 O O . CYS A 1 67 ? 4.553 -8.649 -3.972 1.00 90.62 67 CYS A O 1
ATOM 525 N N . ARG A 1 68 ? 3.539 -6.690 -4.472 1.00 93.31 68 ARG A N 1
ATOM 526 C CA . ARG A 1 68 ? 2.634 -6.617 -3.298 1.00 93.31 68 ARG A CA 1
ATOM 527 C C . ARG A 1 68 ? 3.372 -6.752 -1.953 1.00 93.31 68 ARG A C 1
ATOM 529 O O . ARG A 1 68 ? 2.947 -7.488 -1.071 1.00 93.31 68 ARG A O 1
ATOM 536 N N . ALA A 1 69 ? 4.555 -6.155 -1.864 1.00 92.56 69 ALA A N 1
ATOM 537 C CA . ALA A 1 69 ? 5.432 -6.238 -0.695 1.00 92.56 69 ALA A CA 1
ATOM 538 C C . ALA A 1 69 ? 6.199 -4.928 -0.443 1.00 92.56 69 ALA A C 1
ATOM 540 O O . ALA A 1 69 ? 7.112 -4.901 0.375 1.00 92.56 69 ALA A O 1
ATOM 541 N N . GLY A 1 70 ? 5.898 -3.859 -1.189 1.00 91.75 70 GLY A N 1
ATOM 542 C CA . GLY A 1 70 ? 6.587 -2.579 -1.027 1.00 91.75 70 GLY A CA 1
ATOM 543 C C . GLY A 1 70 ? 8.072 -2.575 -1.427 1.00 91.75 70 GLY A C 1
ATOM 544 O O . GLY A 1 70 ? 8.912 -1.954 -0.777 1.00 91.75 70 GLY A O 1
ATOM 545 N N . ILE A 1 71 ? 8.438 -3.362 -2.445 1.00 92.81 71 ILE A N 1
ATOM 546 C CA . ILE A 1 71 ? 9.825 -3.475 -2.945 1.00 92.81 71 ILE A CA 1
ATOM 547 C C . ILE A 1 71 ? 9.965 -2.780 -4.296 1.00 92.81 71 ILE A C 1
ATOM 549 O O . ILE A 1 71 ? 10.891 -2.009 -4.508 1.00 92.81 71 ILE A O 1
ATOM 553 N N . CYS A 1 72 ? 9.032 -3.048 -5.210 1.00 89.56 72 CYS A N 1
ATOM 554 C CA . CYS A 1 72 ? 9.126 -2.594 -6.593 1.00 89.56 72 CYS A CA 1
ATOM 555 C C . CYS A 1 72 ? 8.655 -1.154 -6.821 1.00 89.56 72 CYS A C 1
ATOM 557 O O . CYS A 1 72 ? 8.734 -0.699 -7.952 1.00 89.56 72 CYS A O 1
ATOM 559 N N . TRP A 1 73 ? 8.061 -0.497 -5.816 1.00 90.00 73 TRP A N 1
ATOM 560 C CA . TRP A 1 73 ? 7.468 0.850 -5.905 1.00 90.00 73 TRP A CA 1
ATOM 561 C C . TRP A 1 73 ? 6.415 1.088 -7.006 1.00 90.00 73 TRP A C 1
ATOM 563 O O . TRP A 1 73 ? 5.810 2.146 -7.056 1.00 90.00 73 TRP A O 1
ATOM 573 N N . ALA A 1 74 ? 6.078 0.085 -7.820 1.00 90.00 74 ALA A N 1
ATOM 574 C CA . ALA A 1 74 ? 5.026 0.195 -8.834 1.00 90.00 74 ALA A CA 1
ATOM 575 C C . ALA A 1 74 ? 3.660 0.648 -8.270 1.00 90.00 74 ALA A C 1
ATOM 577 O O . ALA A 1 74 ? 2.917 1.318 -8.977 1.00 90.00 74 ALA A O 1
ATOM 578 N N . CYS A 1 75 ? 3.374 0.317 -7.003 1.00 92.81 75 CYS A N 1
ATOM 579 C CA . CYS A 1 75 ? 2.137 0.648 -6.286 1.00 92.81 75 CYS A CA 1
ATOM 580 C C . CYS A 1 75 ? 2.134 2.059 -5.659 1.00 92.81 75 CYS A C 1
ATOM 582 O O . CYS A 1 75 ? 1.344 2.328 -4.758 1.00 92.81 75 CYS A O 1
ATOM 584 N N . GLU A 1 76 ? 3.047 2.941 -6.058 1.00 93.69 76 GLU A N 1
ATOM 585 C CA . GLU A 1 76 ? 3.125 4.306 -5.535 1.00 93.69 76 GLU A CA 1
ATOM 586 C C . GLU A 1 76 ? 1.883 5.131 -5.913 1.00 93.69 76 GLU A C 1
ATOM 588 O O . GLU A 1 76 ? 1.511 5.203 -7.090 1.00 93.69 76 GLU A O 1
ATOM 593 N N . ALA A 1 77 ? 1.284 5.779 -4.913 1.00 94.56 77 ALA A N 1
ATOM 594 C CA . ALA A 1 77 ? 0.230 6.783 -5.052 1.00 94.56 77 ALA A CA 1
ATOM 595 C C . ALA A 1 77 ? 0.525 7.974 -4.129 1.00 94.56 77 ALA A C 1
ATOM 597 O O . ALA A 1 77 ? 1.386 7.877 -3.253 1.00 94.56 77 ALA A O 1
ATOM 598 N N . ASN A 1 78 ? -0.162 9.099 -4.326 1.00 95.38 78 ASN A N 1
ATOM 599 C CA . ASN A 1 78 ? 0.002 10.254 -3.451 1.00 95.38 78 ASN A CA 1
ATOM 600 C C . ASN A 1 78 ? -0.984 10.143 -2.284 1.00 95.38 78 ASN A C 1
ATOM 602 O O . ASN A 1 78 ? -2.189 10.138 -2.512 1.00 95.38 78 ASN A O 1
ATOM 606 N N . VAL A 1 79 ? -0.484 10.025 -1.057 1.00 96.44 79 VAL A N 1
ATOM 607 C CA . VAL A 1 79 ? -1.298 9.926 0.163 1.00 96.44 79 VAL A CA 1
ATOM 608 C C . VAL A 1 79 ? -1.036 11.177 0.985 1.00 96.44 79 VAL A C 1
ATOM 610 O O . VAL A 1 79 ? 0.108 11.421 1.365 1.00 96.44 79 VAL A O 1
ATOM 613 N N . ASN A 1 80 ? -2.061 12.000 1.211 1.00 95.69 80 ASN A N 1
ATOM 614 C CA . ASN A 1 80 ? -1.943 13.280 1.927 1.00 95.69 80 ASN A CA 1
ATOM 615 C C . ASN A 1 80 ? -0.796 14.166 1.386 1.00 95.69 80 ASN A C 1
ATOM 617 O O . ASN A 1 80 ? -0.031 14.762 2.142 1.00 95.69 80 ASN A O 1
ATOM 621 N N . GLY A 1 81 ? -0.620 14.186 0.060 1.00 93.75 81 GLY A N 1
ATOM 622 C CA . GLY A 1 81 ? 0.438 14.948 -0.615 1.00 93.75 81 GLY A CA 1
ATOM 623 C C . GLY A 1 81 ? 1.833 14.307 -0.611 1.00 93.75 81 GLY A C 1
ATOM 624 O O . GLY A 1 81 ? 2.745 14.877 -1.209 1.00 93.75 81 GLY A O 1
ATOM 625 N N . LYS A 1 82 ? 2.018 13.130 0.008 1.00 94.50 82 LYS A N 1
ATOM 626 C CA . LYS A 1 82 ? 3.295 12.396 0.025 1.00 94.50 82 LYS A CA 1
ATOM 627 C C . LYS A 1 82 ? 3.248 11.111 -0.818 1.00 94.50 82 LYS A C 1
ATOM 629 O O . LYS A 1 82 ? 2.330 10.298 -0.654 1.00 94.50 82 LYS A O 1
ATOM 634 N N . PRO A 1 83 ? 4.263 10.844 -1.665 1.00 93.44 83 PRO A N 1
ATOM 635 C CA . PRO A 1 83 ? 4.340 9.602 -2.427 1.00 93.44 83 PRO A CA 1
ATOM 636 C C . PRO A 1 83 ? 4.537 8.410 -1.487 1.00 93.44 83 PRO A C 1
ATOM 638 O O . PRO A 1 83 ? 5.547 8.301 -0.793 1.00 93.44 83 PRO A O 1
ATOM 641 N N . THR A 1 84 ? 3.565 7.502 -1.473 1.00 95.44 84 THR A N 1
ATOM 642 C CA . THR A 1 84 ? 3.510 6.385 -0.527 1.00 95.44 84 THR A CA 1
ATOM 643 C C . THR A 1 84 ? 3.179 5.077 -1.245 1.00 95.44 84 THR A C 1
ATOM 645 O O . THR A 1 84 ? 2.473 5.040 -2.255 1.00 95.44 84 THR A O 1
ATOM 648 N N . GLN A 1 85 ? 3.704 3.966 -0.728 1.00 95.06 85 GLN A N 1
ATOM 649 C CA . GLN A 1 85 ? 3.479 2.632 -1.280 1.00 95.06 85 GLN A CA 1
ATOM 650 C C . GLN A 1 85 ? 2.145 2.046 -0.805 1.00 95.06 85 GLN A C 1
ATOM 652 O O . GLN A 1 85 ? 2.051 1.449 0.267 1.00 95.06 85 GLN A O 1
ATOM 657 N N . THR A 1 86 ? 1.125 2.101 -1.655 1.00 96.75 86 THR A N 1
ATOM 658 C CA . THR A 1 86 ? -0.233 1.634 -1.305 1.00 96.75 86 THR A CA 1
ATOM 659 C C . THR A 1 86 ? -0.319 0.152 -0.938 1.00 96.75 86 THR A C 1
ATOM 661 O O . THR A 1 86 ? -1.219 -0.271 -0.221 1.00 96.75 86 THR A O 1
ATOM 664 N N . CYS A 1 87 ? 0.624 -0.659 -1.419 1.00 95.75 87 CYS A N 1
ATOM 665 C CA . CYS A 1 87 ? 0.640 -2.103 -1.214 1.00 95.75 87 CYS A CA 1
ATOM 666 C C . CYS A 1 87 ? 1.275 -2.565 0.104 1.00 95.75 87 CYS A C 1
ATOM 668 O O . CYS A 1 87 ? 1.332 -3.769 0.349 1.00 95.75 87 CYS A O 1
ATOM 670 N N . TYR A 1 88 ? 1.800 -1.640 0.907 1.00 96.06 88 TYR A N 1
ATOM 671 C CA . TYR A 1 88 ? 2.413 -1.934 2.204 1.00 96.06 88 TYR A CA 1
ATOM 672 C C . TYR A 1 88 ? 1.861 -1.051 3.332 1.00 96.06 88 TYR A C 1
ATOM 674 O O . TYR A 1 88 ? 1.957 -1.428 4.496 1.00 96.06 88 TYR A O 1
ATOM 682 N N . THR A 1 89 ? 1.269 0.095 2.998 1.00 96.50 89 THR A N 1
ATOM 683 C CA . THR A 1 89 ? 0.688 1.020 3.972 1.00 96.50 89 THR A CA 1
ATOM 684 C C . THR A 1 89 ? -0.734 0.583 4.361 1.00 96.50 89 THR A C 1
ATOM 686 O O . THR A 1 89 ? -1.563 0.394 3.458 1.00 96.50 89 THR A O 1
ATOM 689 N N . PRO A 1 90 ? -1.016 0.378 5.665 1.00 96.94 90 PRO A N 1
ATOM 690 C CA . PRO A 1 90 ? -2.374 0.170 6.165 1.00 96.94 90 PRO A CA 1
ATOM 691 C C . PRO A 1 90 ? -3.201 1.453 6.032 1.00 96.94 90 PRO A C 1
ATOM 693 O O . PRO A 1 90 ? -2.654 2.531 5.810 1.00 96.94 90 PRO A O 1
ATOM 696 N N . ILE A 1 91 ? -4.518 1.327 6.127 1.00 97.31 91 ILE A N 1
ATOM 697 C CA . ILE A 1 91 ? -5.428 2.470 6.042 1.00 97.31 91 ILE A CA 1
ATOM 698 C C . ILE A 1 91 ? -5.525 3.152 7.404 1.00 97.31 91 ILE A C 1
ATOM 700 O O . ILE A 1 91 ? -5.636 2.489 8.433 1.00 97.31 91 ILE A O 1
ATOM 704 N N . GLU A 1 92 ? -5.516 4.480 7.387 1.00 96.12 92 GLU A N 1
ATOM 705 C CA . GLU A 1 92 ? -5.721 5.328 8.558 1.00 96.12 92 GLU A CA 1
ATOM 706 C C . GLU A 1 92 ? -6.918 6.254 8.314 1.00 96.12 92 GLU A C 1
ATOM 708 O O . GLU A 1 92 ? -7.283 6.533 7.167 1.00 96.12 92 GLU A O 1
ATOM 713 N N . ASP A 1 93 ? -7.539 6.713 9.399 1.00 96.62 93 ASP A N 1
ATOM 714 C CA . ASP A 1 93 ? -8.709 7.586 9.329 1.00 96.62 93 ASP A CA 1
ATOM 715 C C . ASP A 1 93 ? -8.354 8.942 8.714 1.00 96.62 93 ASP A C 1
ATOM 717 O O . ASP A 1 93 ? -7.320 9.531 9.036 1.00 96.62 93 ASP A O 1
ATOM 721 N N . GLY A 1 94 ? -9.205 9.443 7.820 1.00 95.69 94 GLY A N 1
ATOM 722 C CA . GLY A 1 94 ? -8.983 10.721 7.147 1.00 95.69 94 GLY A CA 1
ATOM 723 C C . GLY A 1 94 ? -7.896 10.687 6.067 1.00 95.69 94 GLY A C 1
ATOM 724 O O . GLY A 1 94 ? -7.467 11.743 5.600 1.00 95.69 94 GLY A O 1
ATOM 725 N N . MET A 1 95 ? -7.440 9.506 5.634 1.00 97.00 95 MET A N 1
ATOM 726 C CA . MET A 1 95 ? -6.505 9.404 4.512 1.00 97.00 95 MET A CA 1
ATOM 727 C C . MET A 1 95 ? -7.141 9.862 3.195 1.00 97.00 95 MET A C 1
ATOM 729 O O . MET A 1 95 ? -8.221 9.410 2.810 1.00 97.00 95 MET A O 1
ATOM 733 N N . TYR A 1 96 ? -6.409 10.693 2.452 1.00 97.25 96 TYR A N 1
ATOM 734 C CA . TYR A 1 96 ? -6.750 11.116 1.098 1.00 97.25 96 TYR A CA 1
ATOM 735 C C . TYR A 1 96 ? -5.722 10.578 0.098 1.00 97.25 96 TYR A C 1
ATOM 737 O O . TYR A 1 96 ? -4.538 10.927 0.139 1.00 97.25 96 TYR A O 1
ATOM 745 N N . VAL A 1 97 ? -6.175 9.705 -0.800 1.00 96.88 97 VAL A N 1
ATOM 746 C CA . VAL A 1 97 ? -5.354 8.996 -1.783 1.00 96.88 97 VAL A CA 1
ATOM 747 C C . VAL A 1 97 ? -5.693 9.478 -3.187 1.00 96.88 97 VAL A C 1
ATOM 749 O O . VAL A 1 97 ? -6.811 9.308 -3.675 1.00 96.88 97 VAL A O 1
ATOM 752 N N . VAL A 1 98 ? -4.685 10.015 -3.870 1.00 95.38 98 VAL A N 1
ATOM 753 C CA . VAL A 1 98 ? -4.751 10.371 -5.288 1.00 95.38 98 VAL A CA 1
ATOM 754 C C . VAL A 1 98 ? -3.927 9.369 -6.077 1.00 95.38 98 VAL A C 1
ATOM 756 O O . VAL A 1 98 ? -2.706 9.248 -5.907 1.00 95.38 98 VAL A O 1
ATOM 759 N N . GLU A 1 99 ? -4.595 8.635 -6.959 1.00 91.31 99 GLU A N 1
ATOM 760 C CA . GLU A 1 99 ? -3.920 7.770 -7.908 1.00 91.31 99 GLU A CA 1
ATOM 761 C C . GLU A 1 99 ? -3.128 8.619 -8.906 1.00 91.31 99 GLU A C 1
ATOM 763 O O . GLU A 1 99 ? -3.665 9.494 -9.585 1.00 91.31 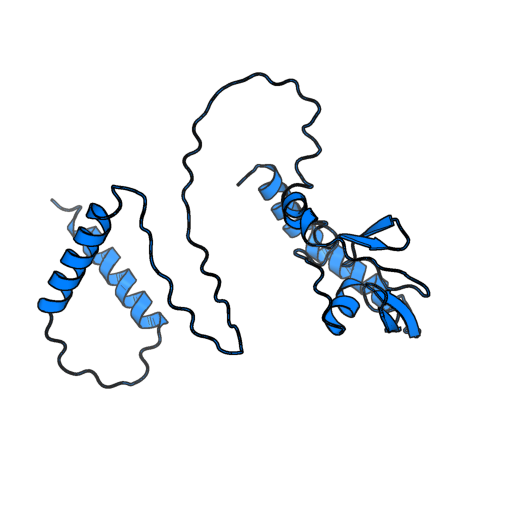99 GLU A O 1
ATOM 768 N N . LYS A 1 100 ? -1.829 8.339 -9.038 1.00 84.06 100 LYS A N 1
ATOM 769 C CA . LYS A 1 100 ? -1.037 8.929 -10.118 1.00 84.06 100 LYS A CA 1
ATOM 770 C C . LYS A 1 100 ? -1.458 8.279 -11.436 1.00 84.06 100 LYS A C 1
ATOM 772 O O . LYS A 1 100 ? -1.178 7.094 -11.659 1.00 84.06 100 LYS A O 1
ATOM 777 N N . ALA A 1 101 ? -2.138 9.059 -12.275 1.00 66.38 101 ALA A N 1
ATOM 778 C CA . ALA A 1 101 ? -2.640 8.630 -13.570 1.00 66.38 101 ALA A CA 1
ATOM 779 C C . ALA A 1 101 ? -1.519 8.171 -14.527 1.00 66.38 101 ALA A C 1
ATOM 781 O O . ALA A 1 101 ? -0.319 8.335 -14.296 1.00 66.38 101 ALA A O 1
ATOM 782 N N . ARG A 1 102 ? -1.976 7.551 -15.618 1.00 55.53 102 ARG A N 1
ATOM 783 C CA . ARG A 1 102 ? -1.290 6.786 -16.676 1.00 55.53 102 ARG A CA 1
ATOM 784 C C . ARG A 1 102 ? 0.084 7.294 -17.152 1.00 55.53 102 ARG A C 1
ATOM 786 O O . ARG A 1 102 ? 0.883 6.475 -17.602 1.00 55.53 102 ARG A O 1
ATOM 793 N N . GLU A 1 103 ? 0.382 8.583 -17.027 1.00 53.72 103 GLU A N 1
ATOM 794 C CA . GLU A 1 103 ? 1.624 9.219 -17.498 1.00 53.72 103 GLU A CA 1
ATOM 795 C C . GLU A 1 103 ? 2.891 8.679 -16.811 1.00 53.72 103 GLU A C 1
ATOM 797 O O . GLU A 1 103 ? 3.958 8.618 -17.416 1.00 53.72 103 GLU A O 1
ATOM 802 N N . MET A 1 104 ? 2.773 8.144 -15.591 1.00 53.75 104 MET A N 1
ATOM 803 C CA . MET A 1 104 ? 3.894 7.510 -14.880 1.00 53.75 104 MET A CA 1
ATOM 804 C C . MET A 1 104 ? 4.098 6.016 -15.193 1.00 53.75 104 MET A C 1
ATOM 806 O O . MET A 1 104 ? 4.978 5.381 -14.609 1.00 53.75 104 MET A O 1
ATOM 810 N N . MET A 1 105 ? 3.335 5.412 -16.118 1.00 53.34 105 MET A N 1
ATOM 811 C CA . MET A 1 105 ? 3.536 3.997 -16.480 1.00 53.34 105 MET A CA 1
ATOM 812 C C . MET A 1 105 ? 4.936 3.716 -17.045 1.00 53.34 105 MET A C 1
ATOM 814 O O . MET A 1 105 ? 5.461 2.630 -16.804 1.00 53.34 105 MET A O 1
ATOM 818 N N . HIS A 1 106 ? 5.548 4.673 -17.754 1.00 52.59 106 HIS A N 1
ATOM 819 C CA . HIS A 1 106 ? 6.906 4.510 -18.291 1.00 52.59 106 HIS A CA 1
ATOM 820 C C . HIS A 1 106 ? 7.966 4.624 -17.181 1.00 52.59 106 HIS A C 1
ATOM 822 O O . HIS A 1 106 ? 8.853 3.780 -17.090 1.00 52.59 106 HIS A O 1
ATOM 828 N N . TRP A 1 107 ? 7.812 5.552 -16.230 1.00 51.91 107 TRP A N 1
ATOM 829 C CA . TRP A 1 107 ? 8.739 5.701 -15.097 1.00 51.91 107 TRP A CA 1
ATOM 830 C C . TRP A 1 107 ? 8.682 4.553 -14.080 1.00 51.91 107 TRP A C 1
ATOM 832 O O . TRP A 1 107 ? 9.682 4.255 -13.430 1.00 51.91 107 TRP A O 1
ATOM 842 N N . ARG A 1 108 ? 7.566 3.818 -13.992 1.00 56.06 108 ARG A N 1
ATOM 843 C CA . ARG A 1 108 ? 7.443 2.618 -13.137 1.00 56.06 108 ARG A CA 1
ATOM 844 C C . ARG A 1 108 ? 8.274 1.419 -13.620 1.00 56.06 108 ARG A C 1
ATOM 846 O O . ARG A 1 108 ? 8.471 0.481 -12.849 1.00 56.06 108 ARG A O 1
ATOM 853 N N . GLN A 1 109 ? 8.775 1.447 -14.858 1.00 50.31 109 GLN A N 1
ATOM 854 C CA . GLN A 1 109 ? 9.793 0.506 -15.347 1.00 50.31 109 GLN A CA 1
ATOM 855 C C . GLN A 1 109 ? 11.223 0.985 -15.018 1.00 50.31 109 GLN A C 1
ATOM 857 O O . GLN A 1 109 ? 12.135 0.166 -14.922 1.00 50.31 109 GLN A O 1
ATOM 862 N N . HIS A 1 110 ? 11.402 2.291 -14.776 1.00 46.56 110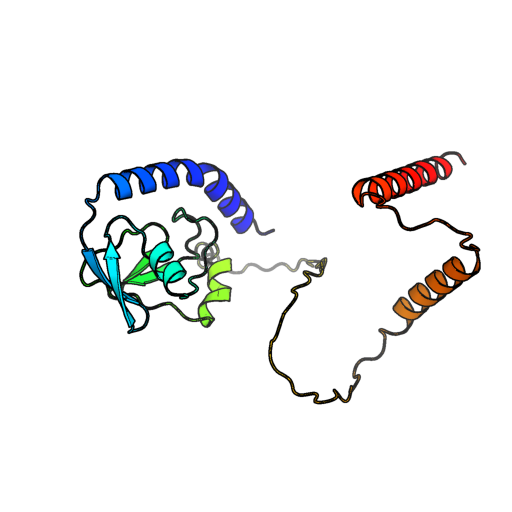 HIS A N 1
ATOM 863 C CA . HIS A 1 110 ? 12.692 2.981 -14.723 1.00 46.56 110 HIS A CA 1
ATOM 864 C C . HIS A 1 110 ? 13.051 3.624 -13.372 1.00 46.56 110 HIS A C 1
ATOM 866 O O . HIS A 1 110 ? 14.137 4.168 -13.255 1.00 46.56 110 HIS A O 1
ATOM 872 N N . THR A 1 111 ? 12.279 3.518 -12.287 1.00 47.12 111 THR A N 1
ATOM 873 C CA . THR A 1 111 ? 12.730 4.007 -10.956 1.00 47.12 111 THR A CA 1
ATOM 874 C C . THR A 1 111 ? 13.964 3.276 -10.389 1.00 47.12 111 THR A C 1
ATOM 876 O O . THR A 1 111 ? 14.409 3.566 -9.283 1.00 47.12 111 THR A O 1
ATOM 879 N N . VAL A 1 112 ? 14.580 2.373 -11.160 1.00 45.22 112 VAL A N 1
ATOM 880 C CA . VAL A 1 112 ? 15.918 1.813 -10.906 1.00 45.22 112 VAL A CA 1
ATOM 881 C C . VAL A 1 112 ? 17.037 2.547 -11.681 1.00 45.22 112 VAL A C 1
ATOM 883 O O . VAL A 1 112 ? 18.206 2.291 -11.422 1.00 45.22 112 VAL A O 1
ATOM 886 N N . THR A 1 113 ? 16.745 3.467 -12.612 1.00 40.44 113 THR A N 1
ATOM 887 C CA . THR A 1 113 ? 17.776 4.191 -13.389 1.00 40.44 113 THR A CA 1
ATOM 888 C C . THR A 1 113 ? 18.262 5.497 -12.755 1.00 40.44 113 THR A C 1
ATOM 890 O O . THR A 1 113 ? 19.304 5.991 -13.168 1.00 40.44 113 THR A O 1
ATOM 893 N N . MET A 1 114 ? 17.618 6.028 -11.708 1.00 34.47 114 MET A N 1
ATOM 894 C CA . MET A 1 114 ? 18.008 7.322 -11.104 1.00 34.47 114 MET A CA 1
ATOM 895 C C . MET A 1 114 ? 19.271 7.289 -10.211 1.00 34.47 114 MET A C 1
ATOM 897 O O . MET A 1 114 ? 19.472 8.183 -9.397 1.00 34.47 114 MET A O 1
ATOM 901 N N . VAL A 1 115 ? 20.150 6.291 -10.359 1.00 40.47 115 VAL A N 1
ATOM 902 C CA . VAL A 1 115 ? 21.501 6.305 -9.750 1.00 40.47 115 VAL A CA 1
ATOM 903 C C . VAL A 1 115 ? 22.599 6.604 -10.791 1.00 40.47 115 VAL A C 1
ATOM 905 O O . VAL A 1 115 ? 23.774 6.615 -10.453 1.00 40.47 115 VAL A O 1
ATOM 908 N N . PHE A 1 116 ? 22.259 6.904 -12.051 1.00 34.69 116 PHE A N 1
ATOM 909 C CA . PHE A 1 116 ? 23.258 7.104 -13.117 1.00 34.69 116 PHE A CA 1
ATOM 910 C C . PHE A 1 116 ? 23.287 8.492 -13.785 1.00 34.69 116 PHE A C 1
ATOM 912 O O . PHE A 1 116 ? 23.966 8.642 -14.793 1.00 34.69 116 PHE A O 1
ATOM 919 N N . ASP A 1 117 ? 22.670 9.531 -13.210 1.00 39.53 117 ASP A N 1
ATOM 920 C CA . ASP A 1 117 ? 22.742 10.907 -13.759 1.00 39.53 117 ASP A CA 1
ATOM 921 C C . ASP A 1 117 ? 23.974 11.714 -13.298 1.00 39.53 117 ASP A C 1
ATOM 923 O O . ASP A 1 117 ? 24.026 12.936 -13.422 1.00 39.53 117 ASP A O 1
ATOM 927 N N . LYS A 1 118 ? 25.014 11.046 -12.782 1.00 37.16 118 LYS A N 1
ATOM 928 C CA . LYS A 1 118 ? 26.270 11.709 -12.394 1.00 37.16 118 LYS A CA 1
ATOM 929 C C . LYS A 1 118 ? 27.526 11.016 -12.913 1.00 37.16 118 LYS A C 1
ATOM 931 O O . LYS A 1 118 ? 28.537 10.968 -12.219 1.00 37.16 118 LYS A O 1
ATOM 936 N N . LEU A 1 119 ? 27.482 10.492 -14.137 1.00 38.22 119 LEU A N 1
ATOM 937 C CA . LEU A 1 119 ? 28.697 10.097 -14.848 1.00 38.22 119 LEU A CA 1
ATOM 938 C C . LEU A 1 119 ? 28.759 10.778 -16.221 1.00 38.22 119 LEU A C 1
ATOM 940 O O . LEU A 1 119 ? 27.808 10.668 -16.995 1.00 38.22 119 LEU A O 1
ATOM 944 N N . PRO A 1 120 ? 29.853 11.503 -16.529 1.00 40.41 120 PRO A N 1
ATOM 945 C CA . PRO A 1 120 ? 29.983 12.226 -17.782 1.00 40.41 120 PRO A CA 1
ATOM 946 C C . PRO A 1 120 ? 30.015 11.249 -18.958 1.00 40.41 120 PRO A C 1
ATOM 948 O O . PRO A 1 120 ? 30.751 10.262 -18.963 1.00 40.41 120 PRO A O 1
ATOM 951 N N . SER A 1 121 ? 29.212 11.559 -19.971 1.00 45.72 121 SER A N 1
ATOM 952 C CA . SER A 1 121 ? 29.142 10.867 -21.251 1.00 45.72 121 SER A CA 1
ATOM 953 C C . SER A 1 121 ? 30.527 10.734 -21.896 1.00 45.72 121 SER A C 1
ATOM 955 O O . SER A 1 121 ? 31.052 11.688 -22.471 1.00 45.72 121 SER A O 1
ATOM 957 N N . ARG A 1 122 ? 31.100 9.527 -21.861 1.00 40.81 122 ARG A N 1
ATOM 958 C CA . ARG A 1 122 ? 32.124 9.094 -22.820 1.00 40.81 122 ARG A CA 1
ATOM 959 C C . ARG A 1 122 ? 31.521 8.036 -23.724 1.00 40.81 122 ARG A C 1
ATOM 961 O O . ARG A 1 122 ? 31.088 6.976 -23.283 1.00 40.81 122 ARG A O 1
ATOM 968 N N . GLY A 1 123 ? 31.435 8.406 -24.996 1.00 46.44 123 GLY A N 1
ATOM 969 C CA . GLY A 1 123 ? 30.801 7.628 -26.040 1.00 46.44 123 GLY A CA 1
ATOM 970 C C . GLY A 1 123 ? 31.490 6.295 -26.295 1.00 46.44 123 GLY A C 1
ATOM 971 O O . GLY A 1 123 ? 32.709 6.177 -26.254 1.00 46.44 123 GLY A O 1
ATOM 972 N N . SER A 1 124 ? 30.690 5.302 -26.655 1.00 40.84 124 SER A N 1
ATOM 973 C CA . SER A 1 124 ? 31.024 4.395 -27.749 1.00 40.84 124 SER A CA 1
ATOM 974 C C . SER A 1 124 ? 29.766 3.650 -28.191 1.00 40.84 124 SER A C 1
ATOM 976 O O . SER A 1 124 ? 28.988 3.127 -27.396 1.00 40.84 124 SER A O 1
ATOM 978 N N . ARG A 1 125 ? 29.547 3.680 -29.507 1.00 47.28 12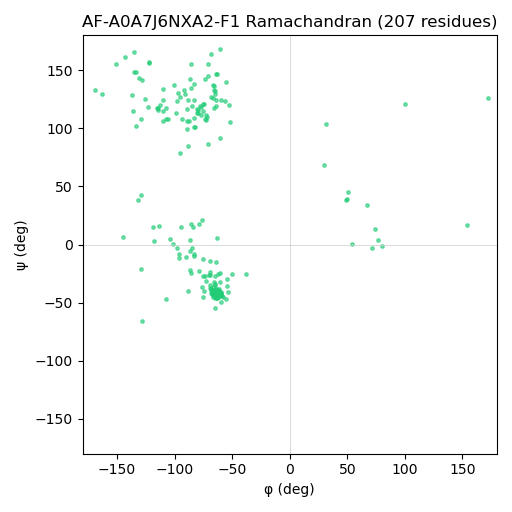5 ARG A N 1
ATOM 979 C CA . ARG A 1 125 ? 28.513 2.947 -30.237 1.00 47.28 125 ARG A CA 1
ATOM 980 C C . ARG A 1 125 ? 28.702 1.449 -30.024 1.00 47.28 125 ARG A C 1
ATOM 982 O O . ARG A 1 125 ? 29.735 0.930 -30.435 1.00 47.28 125 ARG A O 1
ATOM 989 N N . GLN A 1 126 ? 27.682 0.743 -29.542 1.00 40.41 126 GLN A N 1
ATOM 990 C CA . GLN A 1 126 ? 27.520 -0.676 -29.862 1.00 40.41 126 GLN A CA 1
ATOM 991 C C . GLN A 1 126 ? 26.058 -1.005 -30.181 1.00 40.41 126 GLN A C 1
ATOM 993 O O . GLN A 1 126 ? 25.129 -0.650 -29.459 1.00 40.41 126 GLN A O 1
ATOM 998 N N . HIS A 1 127 ? 25.891 -1.658 -31.331 1.00 40.22 127 HIS A N 1
ATOM 999 C CA . HIS A 1 127 ? 24.645 -2.155 -31.896 1.00 40.22 127 HIS A CA 1
ATOM 1000 C C . HIS A 1 127 ? 23.918 -3.102 -30.931 1.00 40.22 127 HIS A C 1
ATOM 1002 O O . HIS A 1 127 ? 24.446 -4.156 -30.584 1.00 40.22 127 HIS A O 1
ATOM 1008 N N . VAL A 1 128 ? 22.665 -2.792 -30.583 1.00 36.22 128 VAL A N 1
ATOM 1009 C CA . VAL A 1 128 ? 21.769 -3.738 -29.903 1.00 36.22 128 VAL A CA 1
ATOM 1010 C C . VAL A 1 128 ? 20.730 -4.244 -30.898 1.00 36.22 128 VAL A C 1
ATOM 1012 O O . VAL A 1 128 ? 19.815 -3.534 -31.313 1.00 36.22 128 VAL A O 1
ATOM 1015 N N . ARG A 1 129 ? 20.897 -5.509 -31.287 1.00 34.97 129 ARG A N 1
ATOM 1016 C CA . ARG A 1 129 ? 19.959 -6.302 -32.084 1.00 34.97 129 ARG A CA 1
ATOM 1017 C C . ARG A 1 129 ? 18.762 -6.676 -31.205 1.00 34.97 129 ARG A C 1
ATOM 1019 O O . ARG A 1 129 ? 18.883 -7.516 -30.318 1.00 34.97 129 ARG A O 1
ATOM 1026 N N . TRP A 1 130 ? 17.610 -6.057 -31.444 1.00 31.27 130 TRP A N 1
ATOM 1027 C CA . TRP A 1 130 ? 16.360 -6.380 -30.752 1.00 31.27 130 TRP A CA 1
ATOM 1028 C C . TRP A 1 130 ? 15.707 -7.633 -31.353 1.00 31.27 130 TRP A C 1
ATOM 1030 O O . TRP A 1 130 ? 15.277 -7.635 -32.504 1.00 31.27 130 TRP A O 1
ATOM 1040 N N . LEU A 1 131 ? 15.604 -8.702 -30.559 1.00 35.53 131 LEU A N 1
ATOM 1041 C CA . LEU A 1 131 ? 14.686 -9.817 -30.807 1.00 35.53 131 LEU A CA 1
ATOM 1042 C C . LEU A 1 131 ? 13.304 -9.428 -30.263 1.00 35.53 131 LEU A C 1
ATOM 1044 O O . LEU A 1 131 ? 13.060 -9.485 -29.060 1.00 35.53 131 LEU A O 1
ATOM 1048 N N . LEU A 1 132 ? 12.404 -9.016 -31.155 1.00 33.88 132 LEU A N 1
ATOM 1049 C CA . LEU A 1 132 ? 10.988 -8.812 -30.852 1.00 33.88 132 LEU A CA 1
ATOM 1050 C C . LEU A 1 132 ? 10.301 -10.174 -30.675 1.00 33.88 132 LEU A C 1
ATOM 1052 O O . LEU A 1 132 ? 10.130 -10.919 -31.638 1.00 33.88 132 LEU A O 1
ATOM 1056 N N . GLN A 1 133 ? 9.877 -10.494 -29.452 1.00 31.62 133 GLN A N 1
ATOM 1057 C CA . GLN A 1 133 ? 8.856 -11.517 -29.220 1.00 31.62 133 GLN A CA 1
ATOM 1058 C C . GLN A 1 133 ? 7.467 -10.855 -29.191 1.00 31.62 133 GLN A C 1
ATOM 1060 O O . GLN A 1 133 ? 7.295 -9.849 -28.500 1.00 31.62 133 GLN A O 1
ATOM 1065 N N . PRO A 1 134 ? 6.457 -11.394 -29.898 1.00 33.47 134 PRO A N 1
ATOM 1066 C CA . PRO A 1 134 ? 5.113 -10.834 -29.877 1.00 33.47 134 PRO A CA 1
ATOM 1067 C C . PRO A 1 134 ? 4.363 -11.264 -28.609 1.00 33.47 134 PRO A C 1
ATOM 1069 O O . PRO A 1 134 ? 4.001 -12.430 -28.446 1.00 33.47 134 PRO A O 1
ATOM 1072 N N . VAL A 1 135 ? 4.068 -10.307 -27.728 1.00 33.59 135 VAL A N 1
ATOM 1073 C CA . VAL A 1 135 ? 3.096 -10.485 -26.641 1.00 33.59 135 VAL A CA 1
ATOM 1074 C C . VAL A 1 135 ? 1.699 -10.229 -27.212 1.00 33.59 135 VAL A C 1
ATOM 1076 O O . VAL A 1 135 ? 1.350 -9.099 -27.545 1.00 33.59 135 VAL A O 1
ATOM 1079 N N . ARG A 1 136 ? 0.893 -11.287 -27.361 1.00 28.83 136 ARG A N 1
ATOM 1080 C CA . ARG A 1 136 ? -0.530 -11.175 -27.720 1.00 28.83 136 ARG A CA 1
ATOM 1081 C C . ARG A 1 136 ? -1.326 -10.709 -26.500 1.00 28.83 136 ARG A C 1
ATOM 1083 O O . ARG A 1 136 ? -1.452 -11.462 -25.539 1.00 28.83 136 ARG A O 1
ATOM 1090 N N . TYR A 1 137 ? -1.914 -9.518 -26.565 1.00 31.25 137 TYR A N 1
ATOM 1091 C CA . TYR A 1 137 ? -2.991 -9.108 -25.662 1.00 31.25 137 TYR A CA 1
ATOM 1092 C C . TYR A 1 137 ? -4.337 -9.313 -26.361 1.00 31.25 137 TYR A C 1
ATOM 1094 O O . TYR A 1 137 ? -4.565 -8.771 -27.440 1.00 31.25 137 TYR A O 1
ATOM 1102 N N . TYR A 1 138 ? -5.227 -10.093 -25.746 1.00 29.02 138 TYR A N 1
ATOM 1103 C CA . TYR A 1 138 ? -6.630 -10.172 -26.143 1.00 29.02 138 TYR A CA 1
ATOM 1104 C C . TYR A 1 138 ? -7.392 -9.031 -25.463 1.00 29.02 138 TYR A C 1
ATOM 1106 O O . TYR A 1 138 ? -7.431 -8.945 -24.238 1.00 29.02 138 TYR A O 1
ATOM 1114 N N . TRP A 1 139 ? -7.984 -8.153 -26.269 1.00 31.41 139 TRP A N 1
ATOM 1115 C CA . TRP A 1 139 ? -8.999 -7.197 -25.838 1.00 31.41 139 TRP A CA 1
ATOM 1116 C C . TRP A 1 139 ? -10.375 -7.803 -26.109 1.00 31.41 139 TRP A C 1
ATOM 1118 O O . TRP A 1 139 ? -10.660 -8.201 -27.236 1.00 31.41 139 TRP A O 1
ATOM 1128 N N . GLN A 1 140 ? -11.233 -7.841 -25.094 1.00 34.03 140 GLN A N 1
ATOM 1129 C CA . GLN A 1 140 ? -12.654 -8.142 -25.243 1.00 34.03 140 GLN A CA 1
ATOM 1130 C C . GLN A 1 140 ? -13.413 -6.826 -25.033 1.00 34.03 140 GLN A C 1
ATOM 1132 O O . GLN A 1 140 ? -13.427 -6.290 -23.927 1.00 34.03 140 GLN A O 1
ATOM 1137 N N . LYS A 1 141 ? -13.969 -6.260 -26.112 1.00 36.41 141 LYS A N 1
ATOM 1138 C CA . LYS A 1 141 ? -14.896 -5.118 -26.056 1.00 36.41 141 LYS A CA 1
ATOM 1139 C C . LYS A 1 141 ? -16.338 -5.641 -26.108 1.00 36.41 141 LYS A C 1
ATOM 1141 O O . LYS A 1 141 ? -16.633 -6.417 -27.017 1.00 36.41 141 LYS A O 1
ATOM 1146 N N . PRO A 1 142 ? -17.239 -5.217 -25.208 1.00 41.03 142 PRO A N 1
ATOM 1147 C CA . PRO A 1 142 ? -18.675 -5.307 -25.431 1.00 41.03 142 PRO A CA 1
ATOM 1148 C C . PRO A 1 142 ? -19.171 -4.058 -26.186 1.00 41.03 142 PRO A C 1
ATOM 1150 O O . PRO A 1 142 ? -18.707 -2.953 -25.919 1.00 41.03 142 PRO A O 1
ATOM 1153 N N . GLY A 1 143 ? -20.131 -4.237 -27.098 1.00 42.22 143 GLY A N 1
ATOM 1154 C CA . GLY A 1 143 ? -20.875 -3.140 -27.739 1.00 42.22 143 GLY A CA 1
ATOM 1155 C C . GLY A 1 143 ? -20.385 -2.767 -29.144 1.00 42.22 143 GLY A C 1
ATOM 1156 O O . GLY A 1 143 ? -19.221 -2.441 -29.347 1.00 42.22 143 GLY A O 1
ATOM 1157 N N . LYS A 1 144 ? -21.294 -2.872 -30.116 1.00 43.84 144 LYS A N 1
ATOM 1158 C CA . LYS A 1 144 ? -21.117 -2.768 -31.575 1.00 43.84 144 LYS A CA 1
ATOM 1159 C C . LYS A 1 144 ? -20.825 -1.338 -32.059 1.00 43.84 144 LYS A C 1
ATOM 1161 O O . LYS A 1 144 ? -21.456 -0.413 -31.580 1.00 43.84 144 LYS A O 1
ATOM 1166 N N . GLU A 1 145 ? -19.991 -1.215 -33.095 1.00 35.28 145 GLU A N 1
ATOM 1167 C CA . GLU A 1 145 ? -20.360 -0.657 -34.413 1.00 35.28 145 GLU A CA 1
ATOM 1168 C C . GLU A 1 145 ? -19.232 -0.927 -35.427 1.00 35.28 145 GLU A C 1
ATOM 1170 O O . GLU A 1 145 ? -18.043 -0.799 -35.129 1.00 35.28 145 GLU A O 1
ATOM 1175 N N . VAL A 1 146 ? -19.606 -1.407 -36.615 1.00 45.44 146 VAL A N 1
ATOM 1176 C CA . VAL A 1 146 ? -18.686 -1.866 -37.665 1.00 45.44 146 VAL A CA 1
ATOM 1177 C C . VAL A 1 146 ? -18.323 -0.683 -38.557 1.00 45.44 146 VAL A C 1
ATOM 1179 O O . VAL A 1 146 ? -19.054 -0.357 -39.485 1.00 45.44 146 VAL A O 1
ATOM 1182 N N . ILE A 1 147 ? -17.157 -0.082 -38.324 1.00 38.91 147 ILE A N 1
ATOM 1183 C CA . ILE A 1 147 ? -16.508 0.793 -39.307 1.00 38.91 147 ILE A CA 1
ATOM 1184 C C . ILE A 1 147 ? -15.446 -0.047 -40.023 1.00 38.91 147 ILE A C 1
ATOM 1186 O O . ILE A 1 147 ? -14.484 -0.513 -39.411 1.00 38.91 147 ILE A O 1
ATOM 1190 N N . LYS A 1 148 ? -15.647 -0.299 -41.322 1.00 35.09 148 LYS A N 1
ATOM 1191 C CA . LYS A 1 148 ? -14.703 -1.052 -42.165 1.00 35.09 148 LYS A CA 1
ATOM 1192 C C . LYS A 1 148 ? -13.377 -0.279 -42.271 1.00 35.09 148 LYS A C 1
ATOM 1194 O O . LYS A 1 148 ? -13.403 0.860 -42.737 1.00 35.09 148 LYS A O 1
ATOM 1199 N N . PRO A 1 149 ? -12.212 -0.861 -41.931 1.00 36.44 149 PRO A N 1
ATOM 1200 C CA . PRO A 1 149 ? -10.944 -0.205 -42.213 1.00 36.44 149 PRO A CA 1
ATOM 1201 C C . PRO A 1 149 ? -10.622 -0.284 -43.712 1.00 36.44 149 PRO A C 1
ATOM 1203 O O . PRO A 1 149 ? -10.491 -1.364 -44.291 1.00 36.44 149 PRO A O 1
ATOM 1206 N N . ARG A 1 150 ? -10.473 0.892 -44.329 1.00 33.09 150 ARG A N 1
ATOM 1207 C CA . ARG A 1 150 ? -9.807 1.095 -45.619 1.00 33.09 150 ARG A CA 1
ATOM 1208 C C . ARG A 1 150 ? -8.301 1.034 -45.356 1.00 33.09 150 ARG A C 1
ATOM 1210 O O . ARG A 1 150 ? -7.760 1.891 -44.665 1.00 33.09 150 ARG A O 1
ATOM 1217 N N . TRP A 1 151 ? -7.635 -0.004 -45.853 1.00 32.28 151 TRP A N 1
ATOM 1218 C CA . TRP A 1 151 ? -6.190 -0.163 -45.700 1.00 32.28 151 TRP A CA 1
ATOM 1219 C C . TRP A 1 151 ? -5.466 0.702 -46.732 1.00 32.28 151 TRP A C 1
ATOM 1221 O O . TRP A 1 151 ? -5.542 0.429 -47.927 1.00 32.28 151 TRP A O 1
ATOM 1231 N N . ILE A 1 152 ? -4.751 1.727 -46.272 1.00 36.72 152 ILE A N 1
ATOM 1232 C CA . ILE A 1 152 ? -3.666 2.342 -47.040 1.00 36.72 152 ILE A CA 1
ATOM 1233 C C . ILE A 1 152 ? -2.387 1.641 -46.588 1.00 36.72 152 ILE A C 1
ATOM 1235 O O . ILE A 1 152 ? -1.941 1.798 -45.453 1.00 36.72 152 ILE A O 1
ATOM 1239 N N . VAL A 1 153 ? -1.843 0.805 -47.470 1.00 36.59 153 VAL A N 1
ATOM 1240 C CA . VAL A 1 153 ? -0.550 0.147 -47.285 1.00 36.59 153 VAL A CA 1
ATOM 1241 C C . VAL A 1 153 ? 0.514 1.067 -47.867 1.00 36.59 153 VAL A C 1
ATOM 1243 O O . VAL A 1 153 ? 0.657 1.167 -49.081 1.00 36.59 153 VAL A O 1
ATOM 1246 N N . LEU A 1 154 ? 1.275 1.723 -47.000 1.00 41.59 154 LEU A N 1
ATOM 1247 C CA . LEU A 1 154 ? 2.574 2.284 -47.349 1.00 41.59 154 LEU A CA 1
ATOM 1248 C C . LEU A 1 154 ? 3.617 1.436 -46.628 1.00 41.59 154 LEU A C 1
ATOM 1250 O O . LEU A 1 154 ? 3.659 1.461 -45.408 1.00 41.59 154 LEU A O 1
ATOM 1254 N N . TYR A 1 155 ? 4.332 0.592 -47.376 1.00 34.12 155 TYR A N 1
ATOM 1255 C CA . TYR A 1 155 ? 5.778 0.322 -47.291 1.00 34.12 155 TYR A CA 1
ATOM 1256 C C . TYR A 1 155 ? 6.129 -0.869 -48.215 1.00 34.12 155 TYR A C 1
ATOM 1258 O O . TYR A 1 155 ? 5.540 -1.949 -48.092 1.00 34.12 155 TYR A O 1
ATOM 1266 N N . PRO A 1 156 ? 7.093 -0.712 -49.142 1.00 44.75 156 PRO A N 1
ATOM 1267 C CA . PRO A 1 156 ? 7.466 -1.739 -50.107 1.00 44.75 156 PRO A CA 1
ATOM 1268 C C . PRO A 1 156 ? 8.533 -2.661 -49.499 1.00 44.75 156 PRO A C 1
ATOM 1270 O O . PRO A 1 156 ? 9.663 -2.226 -49.328 1.00 44.75 156 PRO A O 1
ATOM 1273 N N . ASN A 1 157 ? 8.169 -3.900 -49.127 1.00 50.03 157 ASN A N 1
ATOM 1274 C CA . ASN A 1 157 ? 9.033 -5.115 -49.071 1.00 50.03 157 ASN A CA 1
ATOM 1275 C C . ASN A 1 157 ? 8.611 -6.216 -48.070 1.00 50.03 157 ASN A C 1
ATOM 1277 O O . ASN A 1 157 ? 9.380 -7.136 -47.805 1.00 50.03 157 ASN A O 1
ATOM 1281 N N . TYR A 1 158 ? 7.379 -6.229 -47.552 1.00 41.34 158 TYR A N 1
ATOM 1282 C CA . TYR A 1 158 ? 6.918 -7.329 -46.676 1.00 41.34 158 TYR A CA 1
ATOM 1283 C C . TYR A 1 158 ? 6.324 -8.553 -47.409 1.00 41.34 158 TYR A C 1
ATOM 1285 O O . TYR A 1 158 ? 6.040 -9.581 -46.791 1.00 41.34 158 TYR A O 1
ATOM 1293 N N . HIS A 1 159 ? 6.158 -8.491 -48.734 1.00 48.25 159 HIS A N 1
ATOM 1294 C CA . HIS A 1 159 ? 5.383 -9.485 -49.491 1.00 48.25 159 HIS A CA 1
ATOM 1295 C C . HIS A 1 159 ? 6.120 -10.811 -49.773 1.00 48.25 159 HIS A C 1
ATOM 1297 O O . HIS A 1 159 ? 5.489 -11.852 -49.970 1.00 48.25 159 HIS A O 1
ATOM 1303 N N . THR A 1 160 ? 7.454 -10.825 -49.766 1.00 53.28 160 THR A N 1
ATOM 1304 C CA . THR A 1 160 ? 8.237 -11.9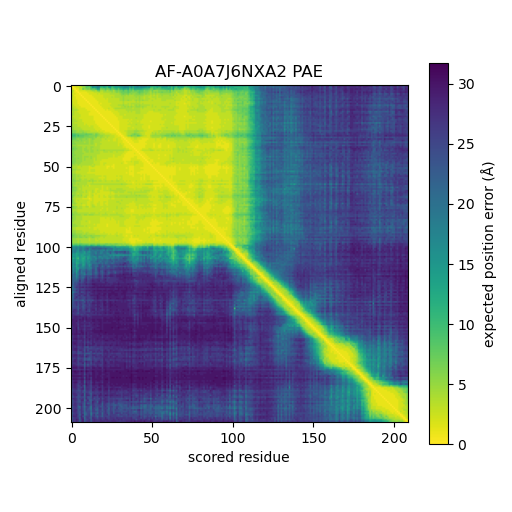77 -50.252 1.00 53.28 160 THR A CA 1
ATOM 1305 C C . THR A 1 160 ? 8.458 -13.065 -49.199 1.00 53.28 160 THR A C 1
ATOM 1307 O O . THR A 1 160 ? 8.623 -14.231 -49.561 1.00 53.28 160 THR A O 1
ATOM 1310 N N . GLN A 1 161 ? 8.404 -12.740 -47.902 1.00 50.50 161 GLN A N 1
ATOM 1311 C CA . GLN A 1 161 ? 8.597 -13.737 -46.839 1.00 50.50 161 GLN A CA 1
ATOM 1312 C C . GLN A 1 161 ? 7.294 -14.439 -46.429 1.00 50.50 161 GLN A C 1
ATOM 1314 O O . GLN A 1 161 ? 7.282 -15.665 -46.292 1.00 50.50 161 GLN A O 1
ATOM 1319 N N . MET A 1 162 ? 6.168 -13.718 -46.334 1.00 49.50 162 MET A N 1
ATOM 1320 C CA . MET A 1 162 ? 4.875 -14.360 -46.048 1.00 49.50 162 MET A CA 1
ATOM 1321 C C . MET A 1 162 ? 4.372 -15.213 -47.218 1.00 49.50 162 MET A C 1
ATOM 1323 O O . MET A 1 162 ? 3.821 -16.289 -46.982 1.00 49.50 162 MET A O 1
ATOM 1327 N N . GLY A 1 163 ? 4.629 -14.809 -48.469 1.00 66.44 163 GLY A N 1
ATOM 1328 C CA . GLY A 1 163 ? 4.269 -15.603 -49.649 1.00 66.44 163 GLY A CA 1
ATOM 1329 C C . GLY A 1 163 ? 4.933 -16.985 -49.667 1.00 66.44 163 GLY A C 1
ATOM 1330 O O . GLY A 1 163 ? 4.272 -17.991 -49.932 1.00 66.44 163 GLY A O 1
ATOM 1331 N N . LYS A 1 164 ? 6.217 -17.064 -49.288 1.00 63.75 164 LYS A N 1
ATOM 1332 C CA . LYS A 1 164 ? 6.968 -18.331 -49.210 1.00 63.75 164 LYS A CA 1
ATOM 1333 C C . LYS A 1 164 ? 6.466 -19.238 -48.080 1.00 63.75 164 LYS A C 1
ATOM 1335 O O . LYS A 1 164 ? 6.334 -20.449 -48.280 1.00 63.75 164 LYS A O 1
ATOM 1340 N N . ALA A 1 165 ? 6.111 -18.671 -46.925 1.00 60.69 165 ALA A N 1
ATOM 1341 C CA . ALA A 1 165 ? 5.542 -19.431 -45.809 1.00 60.69 165 ALA A CA 1
ATOM 1342 C C . ALA A 1 165 ? 4.150 -20.007 -46.146 1.00 60.69 165 ALA A C 1
ATOM 1344 O O . ALA A 1 165 ? 3.885 -21.185 -45.896 1.00 60.69 165 ALA A O 1
ATOM 1345 N N . LEU A 1 166 ? 3.286 -19.218 -46.796 1.00 61.53 166 LEU A N 1
ATOM 1346 C CA . LEU A 1 166 ? 1.948 -19.652 -47.216 1.00 61.53 166 LEU A CA 1
ATOM 1347 C C . LEU A 1 166 ? 1.984 -20.683 -48.354 1.00 61.53 166 LEU A C 1
ATOM 1349 O O . LEU A 1 166 ? 1.192 -21.628 -48.346 1.00 61.53 166 LEU A O 1
ATOM 1353 N N . ALA A 1 167 ? 2.916 -20.548 -49.303 1.00 65.81 167 ALA A N 1
ATOM 1354 C CA . ALA A 1 167 ? 3.112 -21.529 -50.371 1.00 65.81 167 ALA A CA 1
ATOM 1355 C C . ALA A 1 167 ? 3.594 -22.883 -49.823 1.00 65.81 167 ALA A C 1
ATOM 1357 O O . ALA A 1 167 ? 3.106 -23.933 -50.245 1.00 65.81 167 ALA A O 1
ATOM 1358 N N . THR A 1 168 ? 4.488 -22.864 -48.829 1.00 70.81 168 THR A N 1
ATOM 1359 C CA . THR A 1 168 ? 4.990 -24.079 -48.164 1.00 70.81 168 THR A CA 1
ATOM 1360 C C . THR A 1 168 ? 3.884 -24.771 -47.364 1.00 70.81 168 THR A C 1
ATOM 1362 O O . THR A 1 168 ? 3.705 -25.983 -47.478 1.00 70.81 168 THR A O 1
ATOM 1365 N N . TRP A 1 169 ? 3.065 -24.007 -46.634 1.00 66.00 169 TRP A N 1
ATOM 1366 C CA . TRP A 1 169 ? 1.929 -24.549 -45.884 1.00 66.00 169 TRP A CA 1
ATOM 1367 C C . TRP A 1 169 ? 0.855 -25.167 -46.798 1.00 66.00 169 TRP A C 1
ATOM 1369 O O . TRP A 1 169 ? 0.382 -26.274 -46.539 1.00 66.00 169 TRP A O 1
ATOM 1379 N N . LYS A 1 170 ? 0.527 -24.518 -47.928 1.00 66.38 170 LYS A N 1
ATOM 1380 C CA . LYS A 1 170 ? -0.399 -25.074 -48.935 1.00 66.38 170 LYS A CA 1
ATOM 1381 C C . LYS A 1 170 ? 0.145 -26.347 -49.604 1.00 66.38 170 LYS A C 1
ATOM 1383 O O . LYS A 1 170 ? -0.642 -27.245 -49.893 1.00 66.38 170 LYS A O 1
ATOM 1388 N N . LYS A 1 171 ? 1.466 -26.460 -49.813 1.00 64.81 171 LYS A N 1
ATOM 1389 C CA . LYS A 1 171 ? 2.115 -27.681 -50.337 1.00 64.81 171 LYS A CA 1
ATOM 1390 C C . LYS A 1 171 ? 2.046 -28.852 -49.352 1.00 64.81 171 LYS A C 1
ATOM 1392 O O . LYS A 1 171 ? 1.812 -29.976 -49.781 1.00 64.81 171 LYS A O 1
ATOM 1397 N N . ILE A 1 172 ? 2.204 -28.589 -48.053 1.00 63.09 172 ILE A N 1
ATOM 1398 C CA . ILE A 1 172 ? 2.093 -29.615 -47.002 1.00 63.09 172 ILE A CA 1
ATOM 1399 C C . ILE A 1 172 ? 0.642 -30.101 -46.882 1.00 63.09 172 ILE A C 1
ATOM 1401 O O . ILE A 1 172 ? 0.404 -31.303 -46.833 1.00 63.09 172 ILE A O 1
ATOM 1405 N N . ARG A 1 173 ? -0.337 -29.188 -46.942 1.00 53.00 173 ARG A N 1
ATOM 1406 C CA . ARG A 1 173 ? -1.766 -29.523 -46.826 1.00 53.00 173 ARG A CA 1
ATOM 1407 C C . ARG A 1 173 ? -2.305 -30.390 -47.974 1.00 53.00 173 ARG A C 1
ATOM 1409 O O . ARG A 1 173 ? -3.255 -31.128 -47.761 1.00 53.00 173 ARG A O 1
ATOM 1416 N N . ARG A 1 174 ? -1.718 -30.323 -49.176 1.00 52.84 174 ARG A N 1
ATOM 1417 C CA . ARG A 1 174 ? -2.140 -31.145 -50.331 1.00 52.84 174 ARG A CA 1
ATOM 1418 C C . ARG A 1 174 ? -1.550 -32.563 -50.349 1.00 52.84 174 ARG A C 1
ATOM 1420 O O . ARG A 1 174 ? -1.968 -33.352 -51.182 1.00 52.84 174 ARG A O 1
ATOM 1427 N N . ARG A 1 175 ? -0.576 -32.889 -49.486 1.00 48.16 175 ARG A N 1
ATOM 1428 C CA . ARG A 1 175 ? 0.150 -34.178 -49.518 1.00 48.16 175 ARG A CA 1
ATOM 1429 C C . ARG A 1 175 ? -0.305 -35.212 -48.483 1.00 48.16 175 ARG A C 1
ATOM 1431 O O . ARG A 1 175 ? 0.248 -36.302 -48.466 1.00 48.16 175 ARG A O 1
ATOM 1438 N N . THR A 1 176 ? -1.291 -34.905 -47.647 1.00 44.94 176 THR A N 1
ATOM 1439 C CA . THR A 1 176 ? -1.827 -35.860 -46.663 1.00 44.94 176 THR A CA 1
ATOM 1440 C C . THR A 1 176 ? -3.350 -35.922 -46.777 1.00 44.94 176 THR A C 1
ATOM 1442 O O . THR A 1 176 ? -4.000 -34.954 -46.370 1.00 44.94 176 THR A O 1
ATOM 1445 N N . PRO A 1 177 ? -3.927 -37.012 -47.315 1.00 41.62 177 PRO A N 1
ATOM 1446 C CA . PRO A 1 177 ? -5.339 -37.323 -47.130 1.00 41.62 177 PRO A CA 1
ATOM 1447 C C . PRO A 1 177 ? -5.554 -37.572 -45.636 1.00 41.62 177 PRO A C 1
ATOM 1449 O O . PRO A 1 177 ? -4.874 -38.394 -45.024 1.00 41.62 177 PRO A O 1
ATOM 1452 N N . TRP A 1 178 ? -6.411 -36.763 -45.023 1.00 42.03 178 TRP A N 1
ATOM 1453 C CA . TRP A 1 178 ? -6.822 -36.923 -43.634 1.00 42.03 178 TRP A CA 1
ATOM 1454 C C . TRP A 1 178 ? -8.028 -37.862 -43.637 1.00 42.03 178 TRP A C 1
ATOM 1456 O O . TRP A 1 178 ? -9.168 -37.406 -43.686 1.00 42.03 178 TRP A O 1
ATOM 1466 N N . ASP A 1 179 ? -7.767 -39.166 -43.636 1.00 41.59 179 ASP A N 1
ATOM 1467 C CA . ASP A 1 179 ? -8.810 -40.161 -43.415 1.00 41.59 179 ASP A CA 1
ATOM 1468 C C . ASP A 1 179 ? -9.077 -40.269 -41.909 1.00 41.59 179 ASP A C 1
ATOM 1470 O O . ASP A 1 179 ? -8.191 -40.583 -41.116 1.00 41.59 179 ASP A O 1
ATOM 1474 N N . GLY A 1 180 ? -10.309 -39.910 -41.547 1.00 44.28 180 GLY A N 1
ATOM 1475 C CA . GLY A 1 180 ? -11.041 -40.254 -40.329 1.00 44.28 180 GLY A CA 1
ATOM 1476 C C . GLY A 1 180 ? -10.260 -40.466 -39.031 1.00 44.28 180 GLY A C 1
ATOM 1477 O O . GLY A 1 180 ? -9.790 -41.565 -38.758 1.00 44.28 180 GLY A O 1
ATOM 1478 N N . TYR A 1 181 ? -10.304 -39.480 -38.131 1.00 36.50 181 TYR A N 1
ATOM 1479 C CA . TYR A 1 181 ? -10.265 -39.770 -36.696 1.00 36.50 181 TYR A CA 1
ATOM 1480 C C . TYR A 1 181 ? -11.301 -38.926 -35.957 1.00 36.50 181 TYR A C 1
ATOM 1482 O O . TYR A 1 181 ? -11.243 -37.697 -35.936 1.00 36.50 181 TYR A O 1
ATOM 1490 N N . SER A 1 182 ? -12.272 -39.632 -35.384 1.00 38.97 182 SER A N 1
ATOM 1491 C CA . SER A 1 182 ? -13.383 -39.122 -34.591 1.00 38.97 182 SER A CA 1
ATOM 1492 C C . SER A 1 182 ? -12.919 -38.276 -33.404 1.00 38.97 182 SER A C 1
ATOM 1494 O O . SER A 1 182 ? -11.981 -38.640 -32.689 1.00 38.97 182 SER A O 1
ATOM 1496 N N . GLU A 1 183 ? -13.639 -37.185 -33.159 1.00 39.94 183 GLU A N 1
ATOM 1497 C CA . GLU A 1 183 ? -13.508 -36.302 -32.003 1.00 39.94 183 GLU A CA 1
ATOM 1498 C C . GLU A 1 183 ? -13.762 -37.046 -30.680 1.00 39.94 183 GLU A C 1
ATOM 1500 O O . GLU A 1 183 ? -14.877 -37.105 -30.171 1.00 39.94 183 GLU A O 1
ATOM 1505 N N . ARG A 1 184 ? -12.701 -37.574 -30.066 1.00 43.34 184 ARG A N 1
ATOM 1506 C CA . ARG A 1 184 ? -12.624 -37.746 -28.608 1.00 43.34 184 ARG A CA 1
ATOM 1507 C C . ARG A 1 184 ? -11.278 -37.246 -28.110 1.00 43.34 184 ARG A C 1
ATOM 1509 O O . ARG A 1 184 ? -10.251 -37.892 -28.278 1.00 43.34 184 ARG A O 1
ATOM 1516 N N . SER A 1 185 ? -11.319 -36.041 -27.540 1.00 48.75 185 SER A N 1
ATOM 1517 C CA . SER A 1 185 ? -10.392 -35.500 -26.537 1.00 48.75 185 SER A CA 1
ATOM 1518 C C . SER A 1 185 ? -8.951 -36.026 -26.586 1.00 48.75 185 SER A C 1
ATOM 1520 O O . SER A 1 185 ? -8.484 -36.683 -25.654 1.00 48.75 185 SER A O 1
ATOM 1522 N N . VAL A 1 186 ? -8.197 -35.673 -27.629 1.00 51.00 186 VAL A N 1
ATOM 1523 C CA . VAL A 1 186 ? -6.736 -35.763 -27.551 1.00 51.00 186 VAL A CA 1
ATOM 1524 C C . VAL A 1 186 ? -6.264 -34.626 -26.652 1.00 51.00 186 VAL A C 1
ATOM 1526 O O . VAL A 1 186 ? -6.330 -33.443 -26.996 1.00 51.00 186 VAL A O 1
ATOM 1529 N N . ASN A 1 187 ? -5.826 -34.998 -25.454 1.00 58.59 187 ASN A N 1
ATOM 1530 C CA . ASN A 1 187 ? -5.277 -34.104 -24.449 1.00 58.59 187 ASN A CA 1
ATOM 1531 C C . ASN A 1 187 ? -4.143 -33.281 -25.091 1.00 58.59 187 ASN A C 1
ATOM 1533 O O . ASN A 1 187 ? -3.173 -33.853 -25.588 1.00 58.59 187 ASN A O 1
ATOM 1537 N N . ARG A 1 188 ? -4.243 -31.939 -25.121 1.00 57.09 188 ARG A N 1
ATOM 1538 C CA . ARG A 1 188 ? -3.271 -31.045 -25.809 1.00 57.09 188 ARG A CA 1
ATOM 1539 C C . ARG A 1 188 ? -1.808 -31.339 -25.448 1.00 57.09 188 ARG A C 1
ATOM 1541 O O . ARG A 1 188 ? -0.906 -31.051 -26.235 1.00 57.09 188 ARG A O 1
ATOM 1548 N N . ARG A 1 189 ? -1.567 -31.916 -24.267 1.00 59.97 189 ARG A N 1
ATOM 1549 C CA . ARG A 1 189 ? -0.240 -32.341 -23.804 1.00 59.97 189 ARG A CA 1
ATOM 1550 C C . ARG A 1 189 ? 0.339 -33.494 -24.630 1.00 59.97 189 ARG A C 1
ATOM 1552 O O . ARG A 1 189 ? 1.530 -33.458 -24.921 1.00 59.97 189 ARG A O 1
ATOM 1559 N N . ASP A 1 190 ? -0.476 -34.444 -25.079 1.00 70.56 190 ASP A N 1
ATOM 1560 C CA . ASP A 1 190 ? -0.007 -35.588 -25.870 1.00 70.56 190 ASP A CA 1
ATOM 1561 C C . ASP A 1 190 ? 0.298 -35.207 -27.316 1.00 70.56 190 ASP A C 1
ATOM 1563 O O . ASP A 1 190 ? 1.299 -35.656 -27.873 1.00 70.56 190 ASP A O 1
ATOM 1567 N N . ALA A 1 191 ? -0.488 -34.298 -27.899 1.00 70.88 191 ALA A N 1
ATOM 1568 C CA . ALA A 1 191 ? -0.176 -33.727 -29.208 1.00 70.88 191 ALA A CA 1
ATOM 1569 C C . ALA A 1 191 ? 1.167 -32.967 -29.186 1.00 70.88 191 ALA A C 1
ATOM 1571 O O . ALA A 1 191 ? 1.986 -33.122 -30.091 1.00 70.88 191 ALA A O 1
ATOM 1572 N N . SER A 1 192 ? 1.432 -32.208 -28.115 1.00 72.19 192 SER A N 1
ATOM 1573 C CA . SER A 1 192 ? 2.702 -31.492 -27.930 1.00 72.19 192 SER A CA 1
ATOM 1574 C C . SER A 1 192 ? 3.891 -32.443 -27.732 1.00 72.19 192 SER A C 1
ATOM 1576 O O . SER A 1 192 ? 4.934 -32.278 -28.368 1.00 72.19 192 SER A O 1
ATOM 1578 N N . ARG A 1 193 ? 3.729 -33.499 -26.920 1.00 76.50 193 ARG A N 1
ATOM 1579 C CA . ARG A 1 193 ? 4.770 -34.522 -26.708 1.00 76.50 193 ARG A CA 1
ATOM 1580 C C . ARG A 1 193 ? 5.114 -35.271 -27.994 1.00 76.50 193 ARG A C 1
ATOM 1582 O O . ARG A 1 193 ? 6.294 -35.422 -28.304 1.00 76.50 193 ARG A O 1
ATOM 1589 N N . LYS A 1 194 ? 4.105 -35.676 -28.776 1.00 80.25 194 LYS A N 1
ATOM 1590 C CA . LYS A 1 194 ? 4.317 -36.333 -30.077 1.00 80.25 194 LYS A CA 1
ATOM 1591 C C . LYS A 1 194 ? 5.035 -35.415 -31.067 1.00 80.25 194 LYS A C 1
ATOM 159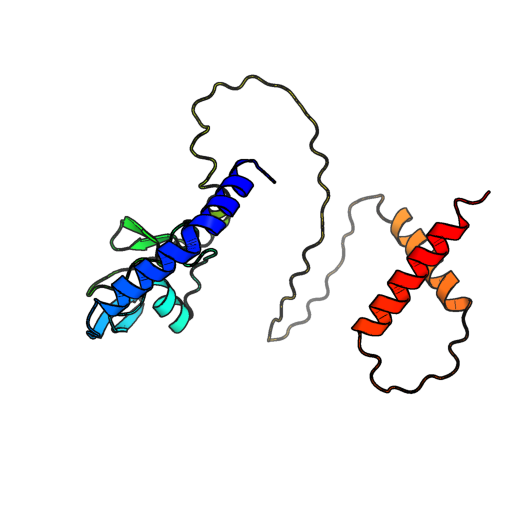3 O O . LYS A 1 194 ? 5.942 -35.864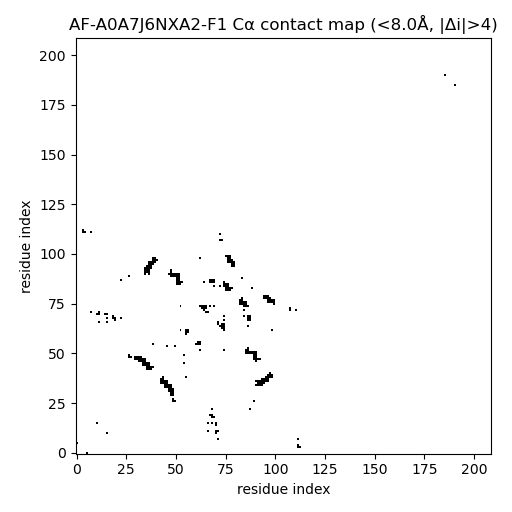 -31.765 1.00 80.25 194 LYS A O 1
ATOM 1598 N N . TRP A 1 195 ? 4.695 -34.126 -31.084 1.00 78.56 195 TRP A N 1
ATOM 1599 C CA . TRP A 1 195 ? 5.368 -33.152 -31.944 1.00 78.56 195 TRP A CA 1
ATOM 1600 C C . TRP A 1 195 ? 6.845 -32.955 -31.567 1.00 78.56 195 TRP A C 1
ATOM 1602 O O . TRP A 1 195 ? 7.714 -33.003 -32.439 1.00 78.56 195 TRP A O 1
ATOM 1612 N N . HIS A 1 196 ? 7.155 -32.828 -30.272 1.00 74.81 196 HIS A N 1
ATOM 1613 C CA . HIS A 1 196 ? 8.539 -32.727 -29.798 1.00 74.81 196 HIS A CA 1
ATOM 1614 C C . HIS A 1 196 ? 9.367 -33.985 -30.104 1.00 74.81 196 HIS A C 1
ATOM 1616 O O . HIS A 1 196 ? 10.504 -33.864 -30.561 1.00 74.81 196 HIS A O 1
ATOM 1622 N N . ALA A 1 197 ? 8.798 -35.183 -29.931 1.00 80.81 197 ALA A N 1
ATOM 1623 C CA . ALA A 1 197 ? 9.471 -36.439 -30.269 1.00 80.81 197 ALA A CA 1
ATOM 1624 C C . ALA A 1 197 ? 9.821 -36.527 -31.768 1.00 80.81 197 ALA A C 1
ATOM 1626 O O . ALA A 1 197 ? 10.924 -36.938 -32.130 1.00 80.81 197 ALA A O 1
ATOM 1627 N N . MET A 1 198 ? 8.923 -36.059 -32.642 1.00 82.50 198 MET A N 1
ATOM 1628 C CA . MET A 1 198 ? 9.154 -36.011 -34.090 1.00 82.50 198 MET A CA 1
ATOM 1629 C C . MET A 1 198 ? 10.311 -35.085 -34.489 1.00 82.50 198 MET A C 1
ATOM 1631 O O . MET A 1 198 ? 11.069 -35.408 -35.405 1.00 82.50 198 MET A O 1
ATOM 1635 N N . ILE A 1 199 ? 10.460 -33.936 -33.822 1.00 80.19 199 ILE A N 1
ATOM 1636 C CA . ILE A 1 199 ? 11.569 -33.008 -34.093 1.00 80.19 199 ILE A CA 1
ATOM 1637 C C . ILE A 1 199 ? 12.906 -33.621 -33.674 1.00 80.19 199 ILE A C 1
ATOM 1639 O O . ILE A 1 199 ? 13.873 -33.544 -34.430 1.00 80.19 199 ILE A O 1
ATOM 1643 N N . ILE A 1 200 ? 12.950 -34.284 -32.516 1.00 77.75 200 ILE A N 1
ATOM 1644 C CA . ILE A 1 200 ? 14.165 -34.944 -32.020 1.00 77.75 200 ILE A CA 1
ATOM 1645 C C . ILE A 1 200 ? 14.584 -36.088 -32.957 1.00 77.75 200 ILE A C 1
ATOM 1647 O O . ILE A 1 200 ? 15.759 -36.195 -33.307 1.00 77.75 200 ILE A O 1
ATOM 1651 N N . ALA A 1 201 ? 13.631 -36.897 -33.431 1.00 77.06 201 ALA A N 1
ATOM 1652 C CA . ALA A 1 201 ? 13.908 -37.986 -34.368 1.00 77.06 201 ALA A CA 1
ATOM 1653 C C . ALA A 1 201 ? 14.474 -37.481 -35.709 1.00 77.06 201 ALA A C 1
ATOM 1655 O O . ALA A 1 201 ? 15.442 -38.038 -36.223 1.00 77.06 201 ALA A O 1
ATOM 1656 N N . LYS A 1 202 ? 13.936 -36.375 -36.246 1.00 74.50 202 LYS A N 1
ATOM 1657 C CA . LYS A 1 202 ? 14.454 -35.758 -37.481 1.00 74.50 202 LYS A CA 1
ATOM 1658 C C . LYS A 1 202 ? 15.819 -35.092 -37.310 1.00 74.50 202 LYS A C 1
ATOM 1660 O O . LYS A 1 202 ? 16.556 -34.991 -38.286 1.00 74.50 202 LYS A O 1
ATOM 1665 N N . GLY A 1 203 ? 16.163 -34.652 -36.099 1.00 70.62 203 GLY A N 1
ATOM 1666 C CA . GLY A 1 203 ? 17.494 -34.130 -35.786 1.00 70.62 203 GLY A CA 1
ATOM 1667 C C . GLY A 1 203 ? 18.584 -35.200 -35.896 1.00 70.62 203 GLY A C 1
ATOM 1668 O O . GLY A 1 203 ? 19.635 -34.933 -36.470 1.00 70.62 203 GLY A O 1
ATOM 1669 N N . LYS A 1 204 ? 18.305 -36.429 -35.437 1.00 66.62 204 LYS A N 1
ATOM 1670 C CA . LYS A 1 204 ? 19.269 -37.546 -35.469 1.00 66.62 204 LYS A CA 1
ATOM 1671 C C . LYS A 1 204 ? 19.583 -38.068 -36.875 1.00 66.62 204 LYS A C 1
ATOM 1673 O O . LYS A 1 204 ? 20.674 -38.573 -37.095 1.00 66.62 204 LYS A O 1
ATOM 1678 N N . GLN A 1 205 ? 18.670 -37.921 -37.837 1.00 60.47 205 GLN A N 1
ATOM 1679 C CA . GLN A 1 205 ? 18.912 -38.354 -39.222 1.00 60.47 205 GLN A CA 1
ATOM 1680 C C . GLN A 1 205 ? 19.839 -37.419 -40.016 1.00 60.47 205 GLN A C 1
ATOM 1682 O O . GLN A 1 205 ? 20.286 -37.791 -41.093 1.00 60.47 205 GLN A O 1
ATOM 1687 N N . LYS A 1 206 ? 20.132 -36.210 -39.517 1.00 57.09 206 LYS A N 1
ATOM 1688 C CA . LYS A 1 206 ? 20.967 -35.225 -40.227 1.00 57.09 206 LYS A CA 1
ATOM 1689 C C . LYS A 1 206 ? 22.433 -35.189 -39.791 1.00 57.09 206 LYS A C 1
ATOM 1691 O O . LYS A 1 206 ? 23.190 -34.417 -40.362 1.00 57.09 206 LYS A O 1
ATOM 1696 N N . SER A 1 207 ? 22.827 -35.982 -38.798 1.00 54.84 207 SER A N 1
ATOM 1697 C CA . SER A 1 207 ? 24.194 -35.997 -38.253 1.00 54.84 207 SER A CA 1
ATOM 1698 C C . SER A 1 207 ? 24.947 -37.305 -38.521 1.00 54.84 207 SER A C 1
ATOM 1700 O O . SER A 1 207 ? 25.923 -37.585 -37.837 1.00 54.84 207 SER A O 1
ATOM 1702 N N . GLY A 1 208 ? 24.467 -38.130 -39.455 1.00 56.03 208 GLY A N 1
ATOM 1703 C CA . GLY A 1 208 ? 25.057 -39.426 -39.806 1.00 56.03 208 GLY A CA 1
ATOM 1704 C C . GLY A 1 208 ? 25.292 -39.583 -41.307 1.00 56.03 208 GLY A C 1
ATOM 1705 O O . GLY A 1 208 ? 24.950 -40.625 -41.858 1.00 56.03 208 GLY A O 1
ATOM 1706 N N . GLY A 1 209 ? 25.793 -38.533 -41.958 1.00 49.75 209 GLY A N 1
ATOM 1707 C CA . GLY A 1 209 ? 26.207 -38.521 -43.360 1.00 49.75 209 GLY A CA 1
ATOM 1708 C C . GLY A 1 209 ? 27.366 -37.563 -43.549 1.00 49.75 209 GLY A C 1
ATOM 1709 O O . GLY A 1 209 ? 27.316 -36.489 -42.904 1.00 49.75 209 GLY A O 1
#

Mean predicted aligned error: 18.07 Å

Organism: Perkinsus olseni (NCBI:txid32597)